Protein AF-A0A8B6C621-F1 (afdb_monomer_lite)

InterPro domains:
  IPR010998 Integrase/recombinase, N-terminal [G3DSA:1.10.150.130] (85-183)

Structure (mmCIF, N/CA/C/O backbone):
data_AF-A0A8B6C621-F1
#
_entry.id   AF-A0A8B6C621-F1
#
loop_
_atom_site.group_PDB
_atom_site.id
_atom_site.type_symbol
_atom_site.label_atom_id
_atom_site.label_alt_id
_atom_site.label_comp_id
_atom_site.label_asym_id
_atom_site.label_entity_id
_atom_site.label_seq_id
_atom_site.pdbx_PDB_ins_code
_atom_site.Cartn_x
_atom_site.Cartn_y
_atom_site.Cartn_z
_atom_site.occupancy
_atom_site.B_iso_or_equiv
_atom_site.auth_seq_id
_atom_site.auth_comp_id
_atom_site.auth_asym_id
_atom_site.auth_atom_id
_atom_site.pdbx_PDB_model_num
ATOM 1 N N . MET A 1 1 ? -11.784 -50.283 17.832 1.00 41.97 1 MET A N 1
ATOM 2 C CA . MET A 1 1 ? -12.175 -50.019 16.425 1.00 41.97 1 MET A CA 1
ATOM 3 C C . MET A 1 1 ? -12.650 -48.574 16.382 1.00 41.97 1 MET A C 1
ATOM 5 O O . MET A 1 1 ? -13.612 -48.287 17.065 1.00 41.97 1 MET A O 1
ATOM 9 N N . THR A 1 2 ? -11.945 -47.581 15.833 1.00 38.00 2 THR A N 1
ATOM 10 C CA . THR A 1 2 ? -11.801 -47.337 14.383 1.00 38.00 2 THR A CA 1
ATOM 11 C C . THR A 1 2 ? -10.690 -46.289 14.139 1.00 38.00 2 THR A C 1
ATOM 13 O O . THR A 1 2 ? -10.906 -45.289 13.476 1.00 38.00 2 THR A O 1
ATOM 16 N N . ILE A 1 3 ? -9.479 -46.487 14.678 1.00 33.69 3 ILE A N 1
ATOM 17 C CA . ILE A 1 3 ? -8.274 -45.762 14.199 1.00 33.69 3 ILE A CA 1
ATOM 18 C C . ILE A 1 3 ? -7.755 -46.415 12.901 1.00 33.69 3 ILE A C 1
ATOM 20 O O . ILE A 1 3 ? -7.261 -45.747 11.998 1.00 33.69 3 ILE A O 1
ATOM 24 N N . ASN A 1 4 ? -8.023 -47.714 12.725 1.00 37.69 4 ASN A N 1
ATOM 25 C CA . ASN A 1 4 ? -7.615 -48.503 11.557 1.00 37.69 4 ASN A CA 1
ATOM 26 C C . ASN A 1 4 ? -8.364 -48.179 10.250 1.00 37.69 4 ASN A C 1
ATOM 28 O O . ASN A 1 4 ? -8.066 -48.790 9.227 1.00 37.69 4 ASN A O 1
ATOM 32 N N . LYS A 1 5 ? -9.328 -47.246 10.245 1.00 39.16 5 LYS A N 1
ATOM 33 C CA . LYS A 1 5 ? -10.044 -46.859 9.013 1.00 39.16 5 LYS A CA 1
ATOM 34 C C . LYS A 1 5 ? -9.408 -45.657 8.306 1.00 39.16 5 LYS A C 1
ATOM 36 O O . LYS A 1 5 ? -9.549 -45.552 7.097 1.00 39.16 5 LYS A O 1
ATOM 41 N N . ILE A 1 6 ? -8.626 -44.835 9.015 1.00 39.00 6 ILE A N 1
ATOM 42 C CA . ILE A 1 6 ? -7.904 -43.690 8.423 1.00 39.00 6 ILE A CA 1
ATOM 43 C C . ILE A 1 6 ? -6.692 -44.158 7.597 1.00 39.00 6 ILE A C 1
ATOM 45 O O . ILE A 1 6 ? -6.293 -43.494 6.652 1.00 39.00 6 ILE A O 1
ATOM 49 N N . ILE A 1 7 ? -6.165 -45.360 7.864 1.00 42.56 7 ILE A N 1
ATOM 50 C CA . ILE A 1 7 ? -5.063 -45.960 7.088 1.00 42.56 7 ILE A CA 1
ATOM 51 C C . ILE A 1 7 ? -5.518 -46.389 5.675 1.00 42.56 7 ILE A C 1
ATOM 53 O O . ILE A 1 7 ? -4.686 -46.637 4.803 1.00 42.56 7 ILE A O 1
ATOM 57 N N . LYS A 1 8 ? -6.833 -46.467 5.414 1.00 42.84 8 LYS A N 1
ATOM 58 C CA . LYS A 1 8 ? -7.367 -46.961 4.136 1.00 42.84 8 LYS A CA 1
ATOM 59 C C . LYS A 1 8 ? -7.602 -45.892 3.068 1.00 42.84 8 LYS A C 1
ATOM 61 O O . LYS A 1 8 ? -7.677 -46.268 1.904 1.00 42.84 8 LYS A O 1
ATOM 66 N N . ASP A 1 9 ? -7.608 -44.610 3.424 1.00 44.66 9 ASP A N 1
ATOM 67 C CA . ASP A 1 9 ? -7.598 -43.526 2.442 1.00 44.66 9 ASP A CA 1
ATOM 68 C C . ASP A 1 9 ? -6.206 -42.905 2.404 1.00 44.66 9 ASP A C 1
ATOM 70 O O . ASP A 1 9 ? -5.768 -42.225 3.331 1.00 44.66 9 ASP A O 1
ATOM 74 N N . LYS A 1 10 ? -5.478 -43.168 1.314 1.00 50.44 10 LYS A N 1
ATOM 75 C CA . LYS A 1 10 ? -4.201 -42.518 1.005 1.00 50.44 10 LYS A CA 1
ATOM 76 C C . LYS A 1 10 ? -4.445 -41.027 0.758 1.00 50.44 10 LYS A C 1
ATOM 78 O O . LYS A 1 10 ? -4.484 -40.583 -0.388 1.00 50.44 10 LYS A O 1
ATOM 83 N N . ALA A 1 11 ? -4.588 -40.243 1.820 1.00 47.62 11 ALA A N 1
ATOM 84 C CA . ALA A 1 11 ? -4.502 -38.798 1.730 1.00 47.62 11 ALA A CA 1
ATOM 85 C C . ALA A 1 11 ? -3.066 -38.444 1.317 1.00 47.62 11 ALA A C 1
ATOM 87 O O . ALA A 1 11 ? -2.136 -38.507 2.119 1.00 47.62 11 ALA A O 1
ATOM 88 N N . LYS A 1 12 ? -2.870 -38.096 0.042 1.00 53.97 12 LYS A N 1
ATOM 89 C CA . LYS A 1 12 ? -1.676 -37.367 -0.391 1.00 53.97 12 LYS A CA 1
ATOM 90 C C . LYS A 1 12 ? -1.811 -35.943 0.146 1.00 53.97 12 LYS A C 1
ATOM 92 O O . LYS A 1 12 ? -2.337 -35.075 -0.542 1.00 53.97 12 LYS A O 1
ATOM 97 N N . CYS A 1 13 ? -1.422 -35.709 1.395 1.00 54.72 13 CYS A N 1
ATOM 98 C CA . CYS A 1 13 ? -1.303 -34.350 1.906 1.00 54.72 13 CYS A CA 1
ATOM 99 C C . CYS A 1 13 ? 0.090 -33.808 1.568 1.00 54.72 13 CYS A C 1
ATOM 101 O O . CYS A 1 13 ? 1.102 -34.485 1.741 1.00 54.72 13 CYS A O 1
ATOM 103 N N . MET A 1 14 ? 0.138 -32.582 1.054 1.00 61.03 14 MET A N 1
ATOM 104 C CA . MET A 1 14 ? 1.381 -31.834 0.923 1.00 61.03 14 MET A CA 1
ATOM 105 C C . MET A 1 14 ? 1.634 -31.142 2.261 1.00 61.03 14 MET A C 1
ATOM 107 O O . MET A 1 14 ? 0.882 -30.252 2.654 1.00 61.03 14 MET A O 1
ATOM 111 N N . LEU A 1 15 ? 2.659 -31.586 2.984 1.00 61.81 15 LEU A N 1
ATOM 112 C CA . LEU A 1 15 ? 3.045 -31.004 4.263 1.00 61.81 15 LEU A CA 1
ATOM 113 C C . LEU A 1 15 ? 4.214 -30.040 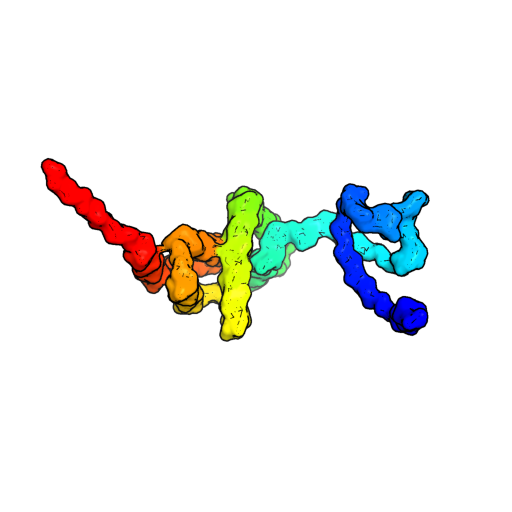4.031 1.00 61.81 15 LEU A C 1
ATOM 115 O O . LEU A 1 15 ? 5.325 -30.467 3.730 1.00 61.81 15 LEU A O 1
ATOM 119 N N . VAL A 1 16 ? 3.957 -28.736 4.149 1.00 66.75 16 VAL A N 1
ATOM 120 C CA . VAL A 1 16 ? 5.000 -27.703 4.061 1.00 66.75 16 VAL A CA 1
ATOM 121 C C . VAL A 1 16 ? 5.632 -27.540 5.438 1.00 66.75 16 VAL A C 1
ATOM 123 O O . VAL A 1 16 ? 4.953 -27.161 6.392 1.00 66.75 16 VAL A O 1
ATOM 126 N N . ILE A 1 17 ? 6.926 -27.839 5.548 1.00 68.50 17 ILE A N 1
ATOM 127 C CA . ILE A 1 17 ? 7.648 -27.854 6.823 1.00 68.50 17 ILE A CA 1
ATOM 128 C C . ILE A 1 17 ? 8.835 -26.898 6.728 1.00 68.50 17 ILE A C 1
ATOM 130 O O . ILE A 1 17 ? 9.664 -27.067 5.833 1.00 68.50 17 ILE A O 1
ATOM 134 N N . PRO A 1 18 ? 8.958 -25.903 7.623 1.00 61.25 18 PRO A N 1
ATOM 135 C CA . PRO A 1 18 ? 10.174 -25.107 7.700 1.00 61.25 18 PRO A CA 1
ATOM 136 C C . PRO A 1 18 ? 11.336 -26.004 8.151 1.00 61.25 18 PRO A C 1
ATOM 138 O O . PRO A 1 18 ? 11.193 -26.764 9.109 1.00 61.25 18 PRO A O 1
ATOM 141 N N . GLU A 1 19 ? 12.490 -25.919 7.480 1.00 64.00 19 GLU A N 1
ATOM 142 C CA . GLU A 1 19 ? 13.696 -26.697 7.809 1.00 64.00 19 GLU A CA 1
ATOM 143 C C . GLU A 1 19 ? 14.349 -26.176 9.104 1.00 64.00 19 GLU A C 1
ATOM 145 O O . GLU A 1 19 ? 15.433 -25.596 9.115 1.00 64.00 19 GLU A O 1
ATOM 150 N N . TRP A 1 20 ? 13.660 -26.345 10.231 1.00 71.69 20 TRP A N 1
ATOM 151 C CA . TRP A 1 20 ? 14.164 -26.003 11.549 1.00 71.69 20 TRP A CA 1
ATOM 152 C C . TRP A 1 20 ? 14.435 -27.282 12.332 1.00 71.69 20 TRP A C 1
ATOM 154 O O . TRP A 1 20 ? 13.525 -27.902 12.877 1.00 71.69 20 TRP A O 1
ATOM 164 N N . LYS A 1 21 ? 15.714 -27.659 12.436 1.00 66.81 21 LYS A N 1
ATOM 165 C CA . LYS A 1 21 ? 16.144 -28.903 13.103 1.00 66.81 21 LYS A CA 1
ATOM 166 C C . LYS A 1 21 ? 15.760 -29.004 14.587 1.00 66.81 21 LYS A C 1
ATOM 168 O O . LYS A 1 21 ? 15.819 -30.095 15.138 1.00 66.81 21 LYS A O 1
ATOM 173 N N . SER A 1 22 ? 15.373 -27.897 15.232 1.00 71.00 22 SER A N 1
ATOM 174 C CA . SER A 1 22 ? 14.892 -27.903 16.625 1.00 71.00 22 SER A CA 1
ATOM 175 C C . SER A 1 22 ? 13.368 -27.981 16.761 1.00 71.00 22 SER A C 1
ATOM 177 O O . SER A 1 22 ? 12.846 -27.957 17.873 1.00 71.00 22 SER A O 1
ATOM 179 N N . ALA A 1 23 ? 12.635 -28.080 15.650 1.00 72.81 23 ALA A N 1
ATOM 180 C CA . ALA A 1 23 ? 11.192 -28.226 15.706 1.00 72.81 23 ALA A CA 1
ATOM 181 C C . ALA A 1 23 ? 10.802 -29.541 16.419 1.00 72.81 23 ALA A C 1
ATOM 183 O O . ALA A 1 23 ? 11.370 -30.590 16.102 1.00 72.81 23 ALA A O 1
ATOM 184 N N . PRO A 1 24 ? 9.800 -29.535 17.322 1.00 77.19 24 PRO A N 1
ATOM 185 C CA . PRO A 1 24 ? 9.401 -30.725 18.086 1.00 77.19 24 PRO A CA 1
ATOM 186 C C . PRO A 1 24 ? 9.010 -31.936 17.225 1.00 77.19 24 PRO A C 1
ATOM 188 O O . PRO A 1 24 ? 9.145 -33.079 17.650 1.00 77.19 24 PRO A O 1
ATOM 191 N N . TYR A 1 25 ? 8.542 -31.691 15.999 1.00 78.38 25 TYR A N 1
ATOM 192 C CA . TYR A 1 25 ? 8.156 -32.721 15.035 1.00 78.38 25 TYR A CA 1
ATOM 193 C C . TYR A 1 25 ? 9.321 -33.231 14.168 1.00 78.38 25 TYR A C 1
ATOM 195 O O . TYR A 1 25 ? 9.154 -34.216 13.454 1.00 78.38 25 TYR A O 1
ATOM 203 N N . TRP A 1 26 ? 10.500 -32.599 14.204 1.00 81.94 26 TRP A N 1
ATOM 204 C CA . TRP A 1 26 ? 11.637 -32.956 13.346 1.00 81.94 26 TRP A CA 1
ATOM 205 C C . TRP A 1 26 ? 12.097 -34.419 13.518 1.00 81.94 26 TRP A C 1
ATOM 207 O O . TRP A 1 26 ? 12.223 -35.110 12.505 1.00 81.94 26 TRP A O 1
ATOM 217 N N . PRO A 1 27 ? 12.221 -34.969 14.747 1.00 82.44 27 PRO A N 1
ATOM 218 C CA . PRO A 1 27 ? 12.574 -36.383 14.948 1.00 82.44 27 PRO A CA 1
ATOM 219 C C . PRO A 1 27 ? 11.513 -37.381 14.447 1.00 82.44 27 PRO A C 1
ATOM 221 O O . PRO A 1 27 ? 11.801 -38.565 14.248 1.00 82.44 27 PRO A O 1
ATOM 224 N N . LEU A 1 28 ? 10.269 -36.923 14.252 1.00 81.69 28 LEU A N 1
ATOM 225 C CA . LEU A 1 28 ? 9.188 -37.744 13.698 1.00 81.69 28 LEU A CA 1
ATOM 226 C C . LEU A 1 28 ? 9.316 -37.902 12.179 1.00 81.69 28 LEU A C 1
ATOM 228 O O . LEU A 1 28 ? 8.792 -38.864 11.626 1.00 81.69 28 LEU A O 1
ATOM 232 N N . LEU A 1 29 ? 10.021 -36.982 11.519 1.00 82.69 29 LEU A N 1
ATOM 233 C CA . LEU A 1 29 ? 10.144 -36.901 10.063 1.00 82.69 29 LEU A CA 1
ATOM 234 C C . LEU A 1 29 ? 11.527 -37.330 9.575 1.00 82.69 29 LEU A C 1
ATOM 236 O O . LEU A 1 29 ? 11.628 -37.952 8.521 1.00 82.69 29 LEU A O 1
ATOM 240 N N . TYR A 1 30 ? 12.574 -37.012 10.339 1.00 82.19 30 TYR A N 1
ATOM 241 C CA . TYR A 1 30 ? 13.971 -37.223 9.976 1.00 82.19 30 TYR A CA 1
ATOM 242 C C . TYR A 1 30 ? 14.700 -37.966 11.096 1.00 82.19 30 TYR A C 1
ATOM 244 O O . TYR A 1 30 ? 14.754 -37.495 12.235 1.00 82.19 30 TYR A O 1
ATOM 252 N N . LYS A 1 31 ? 15.265 -39.135 10.784 1.00 83.12 31 LYS A N 1
ATOM 253 C CA . LYS A 1 31 ? 15.994 -39.973 11.743 1.00 83.12 31 LYS A CA 1
ATOM 254 C C . LYS A 1 31 ? 17.139 -40.701 11.042 1.00 83.12 31 LYS A C 1
ATOM 256 O O . LYS A 1 31 ? 17.017 -41.049 9.876 1.00 83.12 31 LYS A O 1
ATOM 261 N N . ASP A 1 32 ? 18.247 -40.912 11.750 1.00 83.38 32 ASP A N 1
ATOM 262 C CA . ASP A 1 32 ? 19.367 -41.748 11.289 1.00 83.38 32 ASP A CA 1
ATOM 263 C C . ASP A 1 32 ? 19.939 -41.330 9.914 1.00 83.38 32 ASP A C 1
ATOM 265 O O . ASP A 1 32 ? 20.371 -42.155 9.118 1.00 83.38 32 ASP A O 1
ATOM 269 N N . GLY A 1 33 ? 19.940 -40.022 9.626 1.00 82.00 33 GLY A N 1
ATOM 270 C CA . GLY A 1 33 ? 20.500 -39.474 8.387 1.00 82.00 33 GLY A CA 1
ATOM 271 C C . GLY A 1 33 ? 19.557 -39.467 7.180 1.00 82.00 33 GLY A C 1
ATOM 272 O O . GLY A 1 33 ? 20.007 -39.100 6.098 1.00 82.00 33 GLY A O 1
ATOM 273 N N . GLY A 1 34 ? 18.270 -39.797 7.349 1.00 83.69 34 GLY A N 1
ATOM 274 C CA . GLY A 1 34 ? 17.282 -39.758 6.267 1.00 83.69 34 GLY A CA 1
ATOM 275 C C . GLY A 1 34 ? 15.858 -39.427 6.721 1.00 83.69 34 GLY A C 1
ATOM 276 O O . GLY A 1 34 ? 15.538 -39.397 7.912 1.00 83.69 34 GLY A O 1
ATOM 277 N N . PHE A 1 35 ? 14.983 -39.164 5.748 1.00 84.69 35 PHE A N 1
ATOM 278 C CA . PHE A 1 35 ? 13.547 -39.026 5.987 1.00 84.69 35 PHE A CA 1
ATOM 279 C C . PHE A 1 35 ? 12.898 -40.393 6.225 1.00 84.69 35 PHE A C 1
ATOM 281 O O . PHE A 1 35 ? 13.332 -41.404 5.680 1.00 84.69 35 PHE A O 1
ATOM 288 N N . ARG A 1 36 ? 11.837 -40.424 7.034 1.00 82.62 36 ARG A N 1
ATOM 289 C CA . ARG A 1 36 ? 11.042 -41.636 7.272 1.00 82.62 36 ARG A CA 1
ATOM 290 C C . ARG A 1 36 ? 10.340 -42.110 5.996 1.00 82.62 36 ARG A C 1
ATOM 292 O O . ARG A 1 36 ? 9.869 -41.300 5.205 1.00 82.62 36 ARG A O 1
ATOM 299 N N . ASP A 1 37 ? 10.128 -43.419 5.886 1.00 81.12 37 ASP A N 1
ATOM 300 C CA . ASP A 1 37 ? 9.597 -44.095 4.687 1.00 81.12 37 ASP A CA 1
ATOM 301 C C . ASP A 1 37 ? 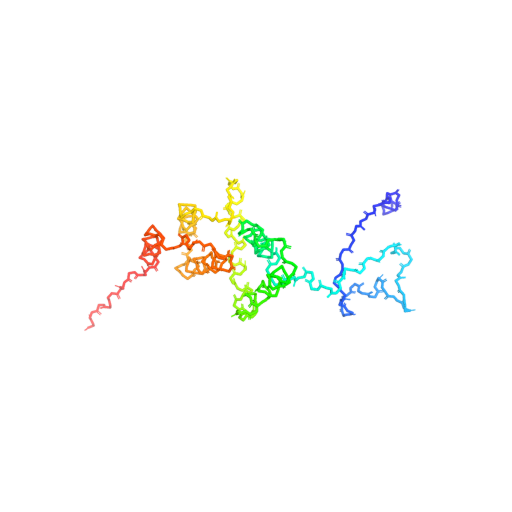8.208 -43.634 4.214 1.00 81.12 37 ASP A C 1
ATOM 303 O O . ASP A 1 37 ? 7.815 -43.897 3.070 1.00 81.12 37 ASP A O 1
ATOM 307 N N . PHE A 1 38 ? 7.426 -42.988 5.087 1.00 79.81 38 PHE A N 1
ATOM 308 C CA . PHE A 1 38 ? 6.121 -42.427 4.725 1.00 79.81 38 PHE A CA 1
ATOM 309 C C . PHE A 1 38 ? 6.237 -41.133 3.906 1.00 79.81 38 PHE A C 1
ATOM 311 O O . PHE A 1 38 ? 5.278 -40.750 3.239 1.00 79.81 38 PHE A O 1
ATOM 318 N N . ILE A 1 39 ? 7.401 -40.482 3.916 1.00 76.69 39 ILE A N 1
ATOM 319 C CA . ILE A 1 39 ? 7.704 -39.309 3.098 1.00 76.69 39 ILE A CA 1
ATOM 320 C C . ILE A 1 39 ? 8.155 -39.821 1.731 1.00 76.69 39 ILE A C 1
ATOM 322 O O . ILE A 1 39 ? 9.249 -40.355 1.576 1.00 76.69 39 ILE A O 1
ATOM 326 N N . LYS A 1 40 ? 7.266 -39.723 0.740 1.00 77.00 40 LYS A N 1
ATOM 327 C CA . LYS A 1 40 ? 7.505 -40.260 -0.610 1.00 77.00 40 LYS A CA 1
ATOM 328 C C . LYS A 1 40 ? 8.173 -39.274 -1.557 1.00 77.00 40 LYS A C 1
ATOM 330 O O . LYS A 1 40 ? 8.798 -39.701 -2.519 1.00 77.00 40 LYS A O 1
ATOM 335 N N . GLU A 1 41 ? 8.035 -37.985 -1.288 1.00 73.00 41 GLU A N 1
ATOM 336 C CA . GLU A 1 41 ? 8.556 -36.917 -2.128 1.00 73.00 41 GLU A CA 1
ATOM 337 C C . GLU A 1 41 ? 8.991 -35.761 -1.230 1.00 73.00 41 GLU A C 1
ATOM 339 O O . GLU A 1 41 ? 8.275 -35.386 -0.299 1.00 73.00 41 GLU A O 1
ATOM 344 N N . VAL A 1 42 ? 10.181 -35.223 -1.491 1.00 70.69 42 VAL A N 1
ATOM 345 C CA . VAL A 1 42 ? 10.724 -34.060 -0.789 1.00 70.69 42 VAL A CA 1
ATOM 346 C C . VAL A 1 42 ? 11.085 -33.034 -1.843 1.00 70.69 42 VAL A C 1
ATOM 348 O O . VAL A 1 42 ? 12.025 -33.221 -2.612 1.00 70.69 42 VAL A O 1
ATOM 351 N N . ILE A 1 43 ? 10.324 -31.947 -1.875 1.00 69.25 43 ILE A N 1
ATOM 352 C CA . ILE A 1 43 ? 10.618 -30.803 -2.727 1.00 69.25 43 ILE A CA 1
ATOM 353 C C . ILE A 1 43 ? 11.304 -29.768 -1.848 1.00 69.25 43 ILE A C 1
ATOM 355 O O . ILE A 1 43 ? 10.685 -29.178 -0.961 1.00 69.25 43 ILE A O 1
ATOM 359 N N . TYR A 1 44 ? 12.590 -29.541 -2.098 1.00 67.00 44 TYR A N 1
ATOM 360 C CA . TYR A 1 44 ? 13.266 -28.375 -1.555 1.00 67.00 44 TYR A CA 1
ATOM 361 C C . TYR A 1 44 ? 12.828 -27.176 -2.379 1.00 67.00 44 TYR A C 1
ATOM 363 O O . TYR A 1 44 ? 13.135 -27.080 -3.567 1.00 67.00 44 TYR A O 1
ATOM 371 N N . LEU A 1 45 ? 12.088 -26.267 -1.748 1.00 57.81 45 LEU A N 1
ATOM 372 C CA . LEU A 1 45 ? 11.850 -24.966 -2.350 1.00 57.81 45 LEU A CA 1
ATOM 373 C C . LEU A 1 45 ? 13.225 -24.329 -2.622 1.00 57.81 45 LEU A C 1
ATOM 375 O O . LEU A 1 45 ? 14.067 -24.344 -1.715 1.00 57.81 45 LEU A O 1
ATOM 379 N N . PRO A 1 46 ? 13.484 -23.823 -3.843 1.00 53.94 46 PRO A N 1
ATOM 380 C CA . PRO A 1 46 ? 14.742 -23.175 -4.179 1.00 53.94 46 PRO A CA 1
ATOM 381 C C . PRO A 1 46 ? 15.171 -22.212 -3.069 1.00 53.94 46 PRO A C 1
ATOM 383 O O . PRO A 1 46 ? 14.379 -21.381 -2.618 1.00 53.94 46 PRO A O 1
ATOM 386 N N . ARG A 1 47 ? 16.441 -22.291 -2.647 1.00 46.16 47 ARG A N 1
ATOM 387 C CA . ARG A 1 47 ? 17.053 -21.274 -1.768 1.00 46.16 47 ARG A CA 1
ATOM 388 C C . ARG A 1 47 ? 17.140 -19.899 -2.436 1.00 46.16 47 ARG A C 1
ATOM 390 O O . ARG A 1 47 ? 17.616 -18.957 -1.809 1.00 46.16 47 ARG A O 1
ATOM 397 N N . ASP A 1 48 ? 16.681 -19.777 -3.677 1.00 42.16 48 ASP A N 1
ATOM 398 C CA . ASP A 1 48 ? 16.532 -18.524 -4.399 1.00 42.16 48 ASP A CA 1
ATOM 399 C C . ASP A 1 48 ? 15.431 -17.689 -3.763 1.00 42.16 48 ASP A C 1
ATOM 401 O O . ASP A 1 48 ? 14.346 -17.600 -4.321 1.00 42.16 48 ASP A O 1
ATOM 405 N N . ASN A 1 49 ? 15.693 -17.111 -2.584 1.00 41.44 49 ASN A N 1
ATOM 406 C CA . ASN A 1 49 ? 14.943 -16.003 -1.999 1.00 41.44 49 ASN A CA 1
ATOM 407 C C . ASN A 1 49 ? 13.451 -16.011 -2.378 1.00 41.44 49 ASN A C 1
ATOM 409 O O . ASN A 1 49 ? 12.958 -15.018 -2.891 1.00 41.44 49 ASN A O 1
ATOM 413 N N . ILE A 1 50 ? 12.719 -17.122 -2.196 1.00 39.69 50 ILE A N 1
ATOM 414 C CA . ILE A 1 50 ? 11.301 -17.175 -2.614 1.00 39.69 50 ILE A CA 1
ATOM 415 C C . ILE A 1 50 ? 10.462 -16.243 -1.725 1.00 39.69 50 ILE A C 1
ATOM 417 O O . ILE A 1 50 ? 9.413 -15.737 -2.125 1.00 39.69 50 ILE A O 1
ATOM 421 N N . ILE A 1 51 ? 11.012 -15.861 -0.571 1.00 39.72 51 ILE A N 1
ATOM 422 C CA . ILE A 1 51 ? 10.686 -14.592 0.073 1.00 39.72 51 ILE A CA 1
ATOM 423 C C . ILE A 1 51 ? 11.534 -13.494 -0.577 1.00 39.72 51 ILE A C 1
ATOM 425 O O . ILE A 1 51 ? 12.464 -12.955 0.025 1.00 39.72 51 ILE A O 1
ATOM 429 N N . VAL A 1 52 ? 11.235 -13.157 -1.832 1.00 40.25 52 VAL A N 1
ATOM 430 C CA . VAL A 1 52 ? 11.791 -11.946 -2.428 1.00 40.25 52 VAL A CA 1
ATOM 431 C C . VAL A 1 52 ? 11.176 -10.828 -1.601 1.00 40.25 52 VAL A C 1
ATOM 433 O O . VAL A 1 52 ? 9.952 -10.751 -1.469 1.00 40.25 52 VAL A O 1
ATOM 436 N N . LYS A 1 53 ? 11.984 -9.966 -0.987 1.00 45.44 53 LYS A N 1
ATOM 437 C CA . LYS A 1 53 ? 11.456 -8.720 -0.425 1.00 45.44 53 LYS A CA 1
ATOM 438 C C . LYS A 1 53 ? 10.583 -8.065 -1.518 1.00 45.44 53 LYS A C 1
ATOM 440 O O . LYS A 1 53 ? 11.082 -7.716 -2.581 1.00 45.44 53 LYS A O 1
ATOM 445 N N . GLY A 1 54 ? 9.269 -7.978 -1.296 1.00 45.50 54 GLY A N 1
ATOM 446 C CA . GLY A 1 54 ? 8.330 -7.412 -2.272 1.00 45.50 54 GLY A CA 1
ATOM 447 C C . GLY A 1 54 ? 7.600 -8.380 -3.221 1.00 45.50 54 GLY A C 1
ATOM 448 O O . GLY A 1 54 ? 6.850 -7.879 -4.060 1.00 45.50 54 GLY A O 1
ATOM 449 N N . THR A 1 55 ? 7.687 -9.718 -3.094 1.00 45.59 55 THR A N 1
ATOM 450 C CA . THR A 1 55 ? 6.852 -10.639 -3.917 1.00 45.59 55 THR A CA 1
ATOM 451 C C . THR A 1 55 ? 5.352 -10.365 -3.758 1.00 45.59 55 THR A C 1
ATOM 453 O O . THR A 1 55 ? 4.599 -10.453 -4.723 1.00 45.59 55 THR A O 1
ATOM 456 N N . GLY A 1 56 ? 4.907 -9.944 -2.568 1.00 56.12 56 GLY A N 1
ATOM 457 C CA . GLY A 1 56 ? 3.506 -9.579 -2.324 1.00 56.12 56 GLY A CA 1
ATOM 458 C C . GLY A 1 56 ? 3.057 -8.243 -2.937 1.00 56.12 56 GLY A C 1
ATOM 459 O O . GLY A 1 56 ? 1.852 -7.999 -3.007 1.00 56.12 56 GLY A O 1
ATOM 460 N N . LEU A 1 57 ? 4.002 -7.406 -3.384 1.00 62.62 57 LEU A N 1
ATOM 461 C CA . LEU A 1 57 ? 3.766 -6.074 -3.962 1.00 62.62 57 LEU A CA 1
ATOM 462 C C . LEU A 1 57 ? 3.851 -6.046 -5.487 1.00 62.62 57 LEU A C 1
ATOM 464 O O . LEU A 1 57 ? 3.713 -4.974 -6.064 1.00 62.62 57 LEU A O 1
ATOM 468 N N . LYS A 1 58 ? 4.111 -7.195 -6.130 1.00 71.19 58 LYS A N 1
ATOM 469 C CA . LYS A 1 58 ? 4.269 -7.316 -7.590 1.00 71.19 58 LYS A CA 1
ATOM 470 C C . LYS A 1 58 ? 5.305 -6.342 -8.183 1.00 71.19 58 LYS A C 1
ATOM 472 O O . LYS A 1 58 ? 5.275 -6.083 -9.378 1.00 71.19 58 LYS A O 1
ATOM 477 N N . LEU A 1 59 ? 6.255 -5.857 -7.376 1.00 72.56 59 LEU A N 1
ATOM 478 C CA . LEU A 1 59 ? 7.198 -4.809 -7.777 1.00 72.56 59 LEU A CA 1
ATOM 479 C C . LEU A 1 59 ? 8.026 -5.197 -8.997 1.00 72.56 59 LEU A C 1
ATOM 481 O O . LEU A 1 59 ? 8.136 -4.424 -9.939 1.00 72.56 59 LEU A O 1
ATOM 485 N N . ARG A 1 60 ? 8.593 -6.407 -8.987 1.00 68.69 60 ARG A N 1
ATOM 486 C CA . ARG A 1 60 ? 9.378 -6.912 -10.114 1.00 68.69 60 ARG A CA 1
ATOM 487 C C . ARG A 1 60 ? 8.544 -6.950 -11.395 1.00 68.69 60 ARG A C 1
ATOM 489 O O . ARG A 1 60 ? 8.992 -6.433 -12.407 1.00 68.69 60 ARG A O 1
ATOM 496 N N . GLN A 1 61 ? 7.322 -7.476 -11.308 1.00 73.19 61 GLN A N 1
ATOM 497 C CA . GLN A 1 61 ? 6.395 -7.516 -12.436 1.00 73.19 61 GLN A CA 1
ATOM 498 C C . GLN A 1 61 ? 6.056 -6.108 -12.929 1.00 73.19 61 GLN A C 1
ATOM 500 O O . GLN A 1 61 ? 6.023 -5.869 -14.126 1.00 73.19 61 GLN A O 1
ATOM 505 N N . ASN A 1 62 ? 5.816 -5.165 -12.020 1.00 79.75 62 ASN A N 1
ATOM 506 C CA . ASN A 1 62 ? 5.505 -3.794 -12.393 1.00 79.75 62 ASN A CA 1
ATOM 507 C C . ASN A 1 62 ? 6.701 -3.092 -13.055 1.00 79.75 62 ASN A C 1
ATOM 509 O O . ASN A 1 62 ? 6.529 -2.454 -14.086 1.00 79.75 62 ASN A O 1
ATOM 513 N N . VAL A 1 63 ? 7.919 -3.256 -12.528 1.00 76.88 63 VAL A N 1
ATOM 514 C CA . VAL A 1 63 ? 9.139 -2.724 -13.158 1.00 76.88 63 VAL A CA 1
ATOM 515 C C . VAL A 1 63 ? 9.337 -3.317 -14.554 1.00 76.88 63 VAL A C 1
ATOM 517 O O . VAL A 1 63 ? 9.618 -2.573 -15.489 1.00 76.88 63 VAL A O 1
ATOM 520 N N . GLU A 1 64 ? 9.156 -4.629 -14.709 1.00 75.38 64 GLU A N 1
ATOM 521 C CA . GLU A 1 64 ? 9.230 -5.305 -16.008 1.00 75.38 64 GLU A CA 1
ATOM 522 C C . GLU A 1 64 ? 8.167 -4.751 -16.977 1.00 75.38 64 GLU A C 1
ATOM 524 O O . GLU A 1 64 ? 8.521 -4.318 -18.071 1.00 75.38 64 GLU A O 1
ATOM 529 N N . ASN A 1 65 ? 6.910 -4.618 -16.539 1.00 79.88 65 ASN A N 1
ATOM 530 C CA . ASN A 1 65 ? 5.821 -4.052 -17.345 1.00 79.88 65 ASN A CA 1
ATOM 531 C C . ASN A 1 65 ? 6.087 -2.598 -17.768 1.00 79.88 65 ASN A C 1
ATOM 533 O O . ASN A 1 65 ? 5.810 -2.228 -18.908 1.00 79.88 65 ASN A O 1
ATOM 537 N N . VAL A 1 66 ? 6.603 -1.756 -16.864 1.00 80.50 66 VAL A N 1
ATOM 538 C CA . VAL A 1 66 ? 6.927 -0.348 -17.155 1.00 80.50 66 VAL A CA 1
ATOM 539 C C . VAL A 1 66 ? 8.062 -0.260 -18.174 1.00 80.50 66 VAL A C 1
ATOM 541 O O . VAL A 1 66 ? 7.998 0.540 -19.107 1.00 80.50 66 VAL A O 1
ATOM 544 N N . VAL A 1 67 ? 9.081 -1.109 -18.037 1.00 79.19 67 VAL A N 1
ATOM 545 C CA . VAL A 1 67 ? 10.221 -1.158 -18.962 1.00 79.19 67 VAL A CA 1
ATOM 546 C C . VAL A 1 67 ? 9.786 -1.650 -20.340 1.00 79.19 67 VAL A C 1
ATOM 548 O O . VAL A 1 67 ? 10.159 -1.044 -21.344 1.00 79.19 67 VAL A O 1
ATOM 551 N N . GLU A 1 68 ? 8.939 -2.674 -20.407 1.00 77.56 68 GLU A N 1
ATOM 552 C CA . GLU A 1 68 ? 8.345 -3.141 -21.664 1.00 77.56 68 GLU A CA 1
ATOM 553 C C . GLU A 1 68 ? 7.481 -2.052 -22.317 1.00 77.56 68 GLU A C 1
ATOM 555 O O . GLU A 1 68 ? 7.677 -1.729 -23.488 1.00 77.56 68 GLU A O 1
ATOM 560 N N . SER A 1 69 ? 6.608 -1.403 -21.541 1.00 80.00 69 SER A N 1
ATOM 561 C CA . SER A 1 69 ? 5.714 -0.338 -22.028 1.00 80.00 69 SER A CA 1
ATOM 562 C C . SER A 1 69 ? 6.462 0.912 -22.506 1.00 80.00 69 SER A C 1
ATOM 564 O O . SER A 1 69 ? 5.943 1.666 -23.322 1.00 80.00 69 SER A O 1
ATOM 566 N N . SER A 1 70 ? 7.686 1.140 -22.021 1.00 78.44 70 SER A N 1
ATOM 567 C CA . SER A 1 70 ? 8.534 2.262 -22.446 1.00 78.44 70 SER A CA 1
ATOM 568 C C . SER A 1 70 ? 9.241 2.046 -23.794 1.00 78.44 70 SER A C 1
ATOM 570 O O . SER A 1 70 ? 9.980 2.922 -24.236 1.00 78.44 70 SER A O 1
ATOM 572 N N . GLY A 1 71 ? 9.053 0.887 -24.445 1.00 73.25 71 GLY A N 1
ATOM 573 C CA . GLY A 1 71 ? 9.735 0.530 -25.700 1.00 73.25 71 GLY A CA 1
ATOM 574 C C . GLY A 1 71 ? 11.194 0.093 -25.516 1.00 73.25 71 GLY A C 1
ATOM 575 O O . GLY A 1 71 ? 11.891 -0.210 -26.478 1.00 73.25 71 GLY A O 1
ATOM 576 N N . VAL A 1 72 ? 11.664 0.019 -24.268 1.00 72.12 72 VAL A N 1
ATOM 577 C CA . VAL A 1 72 ? 13.037 -0.353 -23.892 1.00 72.12 72 VAL A CA 1
ATOM 578 C C . VAL A 1 72 ? 13.268 -1.876 -23.938 1.00 72.12 72 VAL A C 1
ATOM 580 O O . VAL A 1 72 ? 14.411 -2.339 -23.898 1.00 72.12 72 VAL A O 1
ATOM 583 N N . GLY A 1 73 ? 12.195 -2.667 -24.061 1.00 63.41 73 GLY A N 1
ATOM 584 C CA . GLY A 1 73 ? 12.200 -4.131 -23.938 1.00 63.41 73 GLY A CA 1
ATOM 585 C C . GLY A 1 73 ? 13.061 -4.899 -24.951 1.00 63.41 73 GLY A C 1
ATOM 586 O O . GLY A 1 73 ? 13.463 -6.024 -24.657 1.00 63.41 73 GLY A O 1
ATOM 587 N N . GLU A 1 74 ? 13.393 -4.304 -26.100 1.00 65.38 74 GLU A N 1
ATOM 588 C CA . GLU A 1 74 ? 14.201 -4.957 -27.145 1.00 65.38 74 GLU A CA 1
ATOM 589 C C . GLU A 1 74 ? 15.713 -4.920 -26.855 1.00 65.38 74 GLU A C 1
ATOM 591 O O . GLU A 1 74 ? 16.481 -5.715 -27.400 1.00 65.38 74 GLU A O 1
ATOM 596 N N . ASN A 1 75 ? 16.170 -4.034 -25.962 1.00 78.62 75 ASN A N 1
ATOM 597 C CA . ASN A 1 75 ? 17.587 -3.901 -25.635 1.00 78.62 75 ASN A CA 1
ATOM 598 C C . ASN A 1 75 ? 17.981 -4.780 -24.432 1.00 78.62 75 ASN A C 1
ATOM 600 O O . ASN A 1 75 ? 17.633 -4.500 -23.281 1.00 78.62 75 ASN A O 1
ATOM 604 N N . ASN A 1 76 ? 18.798 -5.808 -24.686 1.00 78.19 76 ASN A N 1
ATOM 605 C CA . ASN A 1 76 ? 19.263 -6.762 -23.668 1.00 78.19 76 ASN A CA 1
ATOM 606 C C . ASN A 1 76 ? 20.004 -6.112 -22.481 1.00 78.19 76 ASN A C 1
ATOM 608 O O . ASN A 1 76 ? 19.879 -6.578 -21.345 1.00 78.19 76 ASN A O 1
ATOM 612 N N . VAL A 1 77 ? 20.754 -5.027 -22.711 1.00 84.19 77 VAL A N 1
ATOM 613 C CA . VAL A 1 77 ? 21.481 -4.313 -21.647 1.00 84.19 77 VAL A CA 1
ATOM 614 C C . VAL A 1 77 ? 20.497 -3.584 -20.739 1.00 84.19 77 VAL A C 1
ATOM 616 O O . VAL A 1 77 ? 20.568 -3.716 -19.517 1.00 84.19 77 VAL A O 1
ATOM 619 N N . LEU A 1 78 ? 19.541 -2.863 -21.326 1.00 81.06 78 LEU A N 1
ATOM 620 C CA . LEU A 1 78 ? 18.553 -2.095 -20.569 1.00 81.06 78 LEU A CA 1
ATOM 621 C C . LEU A 1 78 ? 17.600 -3.009 -19.785 1.00 81.06 78 LEU A C 1
ATOM 623 O O . LEU A 1 78 ? 17.267 -2.708 -18.639 1.00 81.06 78 LEU A O 1
ATOM 627 N N . ARG A 1 79 ? 17.263 -4.187 -20.325 1.00 77.62 79 ARG A N 1
ATOM 628 C CA . ARG A 1 79 ? 16.513 -5.223 -19.597 1.00 77.62 79 ARG A CA 1
ATOM 629 C C . ARG A 1 79 ? 17.285 -5.775 -18.392 1.00 77.62 79 ARG A C 1
ATOM 631 O O . ARG A 1 79 ? 16.711 -5.963 -17.321 1.00 77.62 79 ARG A O 1
ATOM 638 N N . SER A 1 80 ? 18.594 -5.998 -18.531 1.00 80.62 80 SER A N 1
ATOM 639 C CA . SER A 1 80 ? 19.448 -6.400 -17.401 1.00 80.62 80 SER A CA 1
ATOM 640 C C . SER A 1 80 ? 19.505 -5.311 -16.320 1.00 80.62 80 SER A C 1
ATOM 642 O O . SER A 1 80 ? 19.420 -5.611 -15.125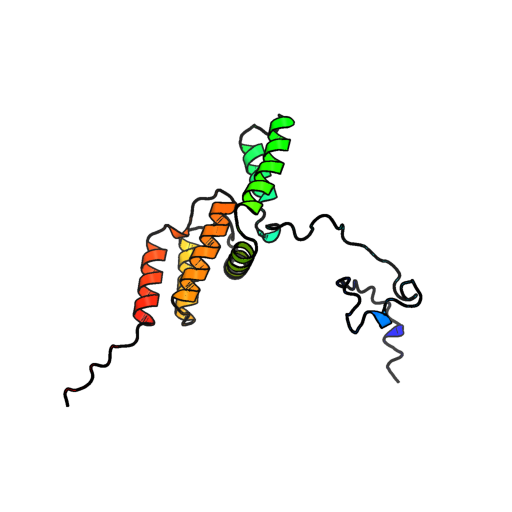 1.00 80.62 80 SER A O 1
ATOM 644 N N . LEU A 1 81 ? 19.588 -4.040 -16.727 1.00 83.38 81 LEU A N 1
ATOM 645 C CA . LEU A 1 81 ? 19.551 -2.898 -15.810 1.00 83.38 81 LEU A CA 1
ATOM 646 C C . LEU A 1 81 ? 18.200 -2.764 -15.099 1.00 83.38 81 LEU A C 1
ATOM 648 O O . LEU A 1 81 ? 18.194 -2.493 -13.902 1.00 83.38 81 LEU A O 1
ATOM 652 N N . ALA A 1 82 ? 17.080 -3.031 -15.773 1.00 79.69 82 ALA A N 1
ATOM 653 C CA . ALA A 1 82 ? 15.750 -3.047 -15.161 1.00 79.69 82 ALA A CA 1
ATOM 654 C C . ALA A 1 82 ? 15.638 -4.061 -14.012 1.00 79.69 82 ALA A C 1
ATOM 656 O O . ALA A 1 82 ? 15.146 -3.732 -12.930 1.00 79.69 82 ALA A O 1
ATOM 657 N N . GLY A 1 83 ? 16.163 -5.275 -14.208 1.00 76.81 83 GLY A N 1
ATOM 658 C CA . GLY A 1 83 ? 16.208 -6.290 -13.152 1.00 76.81 83 GLY A CA 1
ATOM 659 C C . GLY A 1 83 ? 17.032 -5.837 -11.941 1.00 76.81 83 GLY A C 1
ATOM 660 O O . GLY A 1 83 ? 16.597 -5.986 -10.799 1.00 76.81 83 GLY A O 1
ATOM 661 N N . LYS A 1 84 ? 18.196 -5.217 -12.179 1.00 82.69 84 LYS A N 1
ATOM 662 C CA . LYS A 1 84 ? 19.037 -4.645 -11.110 1.00 82.69 84 LYS A CA 1
ATOM 663 C C . LYS A 1 84 ? 18.365 -3.459 -10.415 1.00 82.69 84 LYS A C 1
ATOM 665 O O . LYS A 1 84 ? 18.439 -3.351 -9.195 1.00 82.69 84 LYS A O 1
ATOM 670 N N . MET A 1 85 ? 17.673 -2.608 -11.167 1.00 81.81 85 MET A N 1
ATOM 671 C CA . MET A 1 85 ? 16.917 -1.473 -10.640 1.00 81.81 85 MET A CA 1
ATOM 672 C C . MET A 1 85 ? 15.845 -1.938 -9.653 1.00 81.81 85 MET A C 1
ATOM 674 O O . MET A 1 85 ? 15.759 -1.386 -8.559 1.00 81.81 85 MET A O 1
ATOM 678 N N . ALA A 1 86 ? 15.085 -2.987 -9.984 1.00 79.31 86 ALA A N 1
ATOM 679 C CA . ALA A 1 86 ? 14.094 -3.553 -9.070 1.00 79.31 86 ALA A CA 1
ATOM 680 C C . ALA A 1 86 ? 14.726 -4.005 -7.739 1.00 79.31 86 ALA A C 1
ATOM 682 O O . ALA A 1 86 ? 14.175 -3.725 -6.675 1.00 79.31 86 ALA A O 1
ATOM 683 N N . LEU A 1 87 ? 15.903 -4.643 -7.780 1.00 78.25 87 LEU A N 1
ATOM 684 C CA . LEU A 1 87 ? 16.637 -5.045 -6.574 1.00 78.25 87 LEU A CA 1
ATOM 685 C C . LEU A 1 87 ? 17.086 -3.832 -5.744 1.00 78.25 87 LEU A C 1
ATOM 687 O O . LEU A 1 87 ? 16.858 -3.794 -4.537 1.00 78.25 87 LEU A O 1
ATOM 691 N N . TYR A 1 88 ? 17.648 -2.804 -6.383 1.00 82.31 88 TYR A N 1
ATOM 692 C CA . TYR A 1 88 ? 18.072 -1.587 -5.685 1.00 82.31 88 TYR A CA 1
ATOM 693 C C . TYR A 1 88 ? 16.904 -0.813 -5.065 1.00 82.31 88 TYR A C 1
ATOM 695 O O . TYR A 1 88 ? 17.033 -0.300 -3.954 1.00 82.31 88 TYR A O 1
ATOM 703 N N . ILE A 1 89 ? 15.749 -0.763 -5.735 1.00 80.75 89 ILE A N 1
ATOM 704 C CA . ILE A 1 89 ? 14.530 -0.148 -5.191 1.00 80.75 89 ILE A CA 1
ATOM 705 C C . ILE A 1 89 ? 14.104 -0.866 -3.906 1.00 80.75 89 ILE A C 1
ATOM 707 O O . ILE A 1 89 ? 13.815 -0.215 -2.900 1.00 80.75 89 ILE A O 1
ATOM 711 N N . VAL A 1 90 ? 14.120 -2.199 -3.908 1.00 72.94 90 VAL A N 1
ATOM 712 C CA . VAL A 1 90 ? 13.798 -3.019 -2.733 1.00 72.94 90 VAL A CA 1
ATOM 713 C C . VAL A 1 90 ? 14.781 -2.792 -1.584 1.00 72.94 90 VAL A C 1
ATOM 715 O O . VAL A 1 90 ? 14.363 -2.666 -0.431 1.00 72.94 90 VAL A O 1
ATOM 718 N N . ASP A 1 91 ? 16.074 -2.722 -1.887 1.00 73.81 91 ASP A N 1
ATOM 719 C CA . ASP A 1 91 ? 17.124 -2.560 -0.879 1.00 73.81 91 ASP A CA 1
ATOM 720 C C . ASP A 1 91 ? 17.288 -1.113 -0.386 1.00 73.81 91 ASP A C 1
ATOM 722 O O . ASP A 1 91 ? 17.937 -0.880 0.634 1.00 73.81 91 ASP A O 1
ATOM 726 N N . SER A 1 92 ? 16.628 -0.139 -1.025 1.00 77.06 92 SER A N 1
ATOM 727 C CA . SER A 1 92 ? 16.630 1.271 -0.603 1.00 77.06 92 SER A CA 1
ATOM 728 C C . SER A 1 92 ? 15.975 1.528 0.765 1.00 77.06 92 SER A C 1
ATOM 730 O O . SER A 1 92 ? 16.111 2.617 1.332 1.00 77.06 92 SER A O 1
ATOM 732 N N . LYS A 1 93 ? 15.242 0.550 1.318 1.00 72.19 93 LYS A N 1
ATOM 733 C CA . LYS A 1 93 ? 14.563 0.650 2.618 1.00 72.19 93 LYS A CA 1
ATOM 734 C C . LYS A 1 93 ? 15.062 -0.420 3.581 1.00 72.19 93 LYS A C 1
ATOM 736 O O . LYS A 1 93 ? 15.281 -1.572 3.217 1.00 72.19 93 LYS A O 1
ATOM 741 N N . SER A 1 94 ? 15.167 -0.053 4.859 1.00 74.00 94 SER A N 1
ATOM 742 C CA . SER A 1 94 ? 15.545 -1.008 5.900 1.00 74.00 94 SER A CA 1
ATOM 743 C C . SER A 1 94 ? 14.524 -2.142 6.014 1.00 74.00 94 SER A C 1
ATOM 745 O O . SER A 1 94 ? 13.319 -1.973 5.783 1.00 74.00 94 SER A O 1
ATOM 747 N N . GLU A 1 95 ? 15.009 -3.319 6.396 1.00 72.00 95 GLU A N 1
ATOM 748 C CA . GLU A 1 95 ? 14.200 -4.534 6.440 1.00 72.00 95 GLU A CA 1
ATOM 749 C C . GLU A 1 95 ? 13.036 -4.423 7.437 1.00 72.00 95 GLU A C 1
ATOM 751 O O . GLU A 1 95 ? 11.900 -4.778 7.121 1.00 72.00 95 GLU A O 1
ATOM 756 N N . ASN A 1 96 ? 13.291 -3.855 8.619 1.00 72.00 96 ASN A N 1
ATOM 757 C CA . ASN A 1 96 ? 12.275 -3.690 9.661 1.00 72.00 96 ASN A CA 1
ATOM 758 C C . ASN A 1 96 ? 11.164 -2.715 9.245 1.00 72.00 96 ASN A C 1
ATOM 760 O O . ASN A 1 96 ? 9.983 -2.976 9.488 1.00 72.00 96 ASN A O 1
ATOM 764 N N . THR A 1 97 ? 11.524 -1.619 8.575 1.00 74.31 97 THR A N 1
ATOM 765 C CA . THR A 1 97 ? 10.558 -0.639 8.063 1.00 74.31 97 THR A CA 1
ATOM 766 C C . THR A 1 97 ? 9.711 -1.244 6.946 1.00 74.31 97 THR A C 1
ATOM 768 O O . THR A 1 97 ? 8.486 -1.116 6.962 1.00 74.31 97 THR A O 1
ATOM 771 N N . SER A 1 98 ? 10.343 -1.988 6.036 1.00 79.81 98 SER A N 1
ATOM 772 C CA . SER A 1 98 ? 9.656 -2.676 4.939 1.00 79.81 98 SER A CA 1
ATOM 773 C C . SER A 1 98 ? 8.671 -3.728 5.452 1.00 79.81 98 SER A C 1
ATOM 775 O O . SER A 1 98 ? 7.530 -3.765 5.002 1.00 79.81 98 SER A O 1
ATOM 777 N N . LYS A 1 99 ? 9.054 -4.533 6.454 1.00 80.25 99 LYS A N 1
ATOM 778 C CA . LYS A 1 99 ? 8.156 -5.519 7.088 1.00 80.25 99 LYS A CA 1
ATOM 779 C C . LYS A 1 99 ? 6.927 -4.858 7.713 1.00 80.25 99 LYS A C 1
ATOM 781 O O . LYS A 1 99 ? 5.808 -5.337 7.523 1.00 80.25 99 LYS A O 1
ATOM 786 N N . LYS A 1 100 ? 7.119 -3.747 8.433 1.00 83.31 100 LYS A N 1
ATOM 787 C CA . LYS A 1 100 ? 6.023 -3.008 9.076 1.00 83.31 100 LYS A CA 1
ATOM 788 C C . LYS A 1 100 ? 5.033 -2.458 8.049 1.00 83.31 100 LYS A C 1
ATOM 790 O O . LYS A 1 100 ? 3.829 -2.661 8.204 1.00 83.31 100 LYS A O 1
ATOM 795 N N . TYR A 1 101 ? 5.526 -1.784 7.011 1.00 87.69 101 TYR A N 1
ATOM 796 C CA . TYR A 1 101 ? 4.661 -1.221 5.974 1.00 87.69 101 TYR A CA 1
ATOM 797 C C . TYR A 1 101 ? 4.013 -2.300 5.111 1.00 87.69 101 TYR A C 1
ATOM 799 O O . TYR A 1 101 ? 2.834 -2.187 4.795 1.00 87.69 101 TYR A O 1
ATOM 807 N N . PHE A 1 102 ? 4.706 -3.402 4.830 1.00 87.00 102 PHE A N 1
ATOM 808 C CA . PHE A 1 102 ? 4.114 -4.543 4.137 1.00 87.00 102 PHE A CA 1
ATOM 809 C C . PHE A 1 102 ? 2.938 -5.147 4.912 1.00 87.00 102 PHE A C 1
ATOM 811 O O . PHE A 1 102 ? 1.870 -5.375 4.348 1.00 87.00 102 PHE A O 1
ATOM 818 N N . ALA A 1 103 ? 3.090 -5.342 6.225 1.00 85.69 103 ALA A N 1
ATOM 819 C CA . ALA A 1 103 ? 2.001 -5.831 7.066 1.00 85.69 103 ALA A CA 1
ATOM 820 C C . ALA A 1 103 ? 0.801 -4.868 7.085 1.00 85.69 103 ALA A C 1
ATOM 822 O O . ALA A 1 103 ? -0.346 -5.314 7.048 1.00 85.69 103 ALA A O 1
ATOM 823 N N . GLY A 1 104 ? 1.049 -3.555 7.121 1.00 89.94 104 GLY A N 1
ATOM 824 C CA . GLY A 1 104 ? -0.009 -2.548 7.027 1.00 89.94 104 GLY A CA 1
ATOM 825 C C . GLY A 1 104 ? -0.696 -2.531 5.658 1.00 89.94 104 GLY A C 1
ATOM 826 O O . GLY A 1 104 ? -1.922 -2.458 5.596 1.00 89.94 104 GLY A O 1
ATOM 827 N N . PHE A 1 105 ? 0.070 -2.672 4.575 1.00 92.88 105 PHE A N 1
ATOM 828 C CA . PHE A 1 105 ? -0.450 -2.725 3.210 1.00 92.88 105 PHE A CA 1
ATOM 829 C C . PHE A 1 105 ? -1.293 -3.981 2.970 1.00 92.88 105 PHE A C 1
ATOM 831 O O . PHE A 1 105 ? -2.347 -3.893 2.354 1.00 92.88 105 PHE A O 1
ATOM 838 N N . ASN A 1 106 ? -0.912 -5.133 3.531 1.00 90.12 106 ASN A N 1
ATOM 839 C CA . ASN A 1 106 ? -1.713 -6.356 3.414 1.00 90.12 106 ASN A CA 1
ATOM 840 C C . ASN A 1 106 ? -3.112 -6.222 4.028 1.00 90.12 106 ASN A C 1
ATOM 842 O O . ASN A 1 106 ? -4.052 -6.828 3.524 1.00 90.12 106 ASN A O 1
ATOM 846 N N . ARG A 1 107 ? -3.277 -5.415 5.085 1.00 92.94 107 ARG A N 1
ATOM 847 C CA . ARG A 1 107 ? -4.604 -5.136 5.664 1.00 92.94 107 ARG A CA 1
ATOM 848 C C . ARG A 1 107 ? -5.470 -4.318 4.711 1.00 92.94 107 ARG A C 1
ATOM 850 O O . ARG A 1 107 ? -6.642 -4.627 4.545 1.00 92.94 107 ARG A O 1
ATOM 857 N N . TRP A 1 108 ? -4.871 -3.315 4.069 1.00 94.88 108 TRP A N 1
ATOM 858 C CA . TRP A 1 108 ? -5.517 -2.551 3.002 1.00 94.88 108 TRP A CA 1
ATOM 859 C C . TRP A 1 108 ? -5.907 -3.456 1.829 1.00 94.88 108 TRP A C 1
ATOM 861 O O . TRP A 1 108 ? -7.062 -3.468 1.420 1.00 94.88 108 TRP A O 1
ATOM 871 N N . LYS A 1 109 ? -4.957 -4.261 1.343 1.00 93.06 109 LYS A N 1
ATOM 872 C CA . LYS A 1 109 ? -5.154 -5.199 0.238 1.00 93.06 109 LYS A CA 1
ATOM 873 C C . LYS A 1 109 ? -6.299 -6.169 0.507 1.00 93.06 109 LYS A C 1
ATOM 875 O O . LYS A 1 109 ? -7.123 -6.389 -0.368 1.00 93.06 109 LYS A O 1
ATOM 880 N N . LEU A 1 110 ? -6.357 -6.739 1.710 1.00 92.19 110 LEU A N 1
ATOM 881 C CA . LEU A 1 110 ? -7.450 -7.627 2.095 1.00 92.19 110 LEU A CA 1
ATOM 882 C C . LEU A 1 110 ? -8.795 -6.893 2.032 1.00 92.19 110 LEU A C 1
ATOM 884 O O . LEU A 1 110 ? -9.694 -7.352 1.339 1.00 92.19 110 LEU A O 1
ATOM 888 N N . PHE A 1 111 ? -8.888 -5.725 2.674 1.00 94.12 111 PHE A N 1
ATOM 889 C CA . PHE A 1 111 ? -10.111 -4.923 2.694 1.00 94.12 111 PHE A CA 1
ATOM 890 C C . PHE A 1 111 ? -10.616 -4.590 1.286 1.00 94.12 111 PHE A C 1
ATO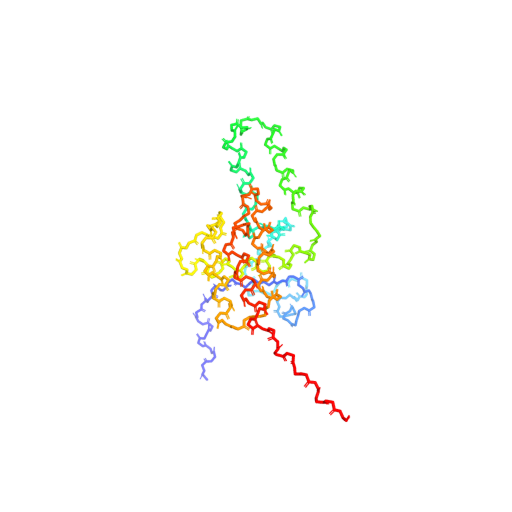M 892 O O . PHE A 1 111 ? -11.796 -4.757 0.998 1.00 94.12 111 PHE A O 1
ATOM 899 N N . ILE A 1 112 ? -9.741 -4.114 0.400 1.00 95.31 112 ILE A N 1
ATOM 900 C CA . ILE A 1 112 ? -10.173 -3.629 -0.913 1.00 95.31 112 ILE A CA 1
ATOM 901 C C . ILE A 1 112 ? -10.487 -4.772 -1.886 1.00 95.31 112 ILE A C 1
ATOM 903 O O . ILE A 1 112 ? -11.464 -4.691 -2.634 1.00 95.31 112 ILE A O 1
ATOM 907 N N . ASN A 1 113 ? -9.739 -5.877 -1.800 1.00 91.19 113 ASN A N 1
ATOM 908 C CA . ASN A 1 113 ? -9.976 -7.064 -2.620 1.00 91.19 113 ASN A CA 1
ATOM 909 C C . ASN A 1 113 ? -11.270 -7.785 -2.226 1.00 91.19 113 ASN A C 1
ATOM 911 O O . ASN A 1 113 ? -11.954 -8.305 -3.103 1.00 91.19 113 ASN A O 1
ATOM 915 N N . GLU A 1 114 ? -11.644 -7.780 -0.940 1.00 92.19 114 GLU A N 1
ATOM 916 C CA . GLU A 1 114 ? -12.951 -8.282 -0.479 1.00 92.19 114 GLU A CA 1
ATOM 917 C C . GLU A 1 114 ? -14.127 -7.542 -1.137 1.00 92.19 114 GLU A C 1
ATOM 919 O O . GLU A 1 114 ? -15.202 -8.115 -1.296 1.00 92.19 114 GLU A O 1
ATOM 924 N N . HIS A 1 115 ? -13.913 -6.298 -1.575 1.00 92.62 115 HIS A N 1
ATOM 925 C CA . HIS A 1 115 ? -14.905 -5.482 -2.277 1.00 92.62 115 HIS A CA 1
ATOM 926 C C . HIS A 1 115 ? -14.707 -5.470 -3.806 1.00 92.62 115 HIS A C 1
ATOM 928 O O . HIS A 1 115 ? -15.389 -4.721 -4.499 1.00 92.62 115 HIS A O 1
ATOM 934 N N . GLY A 1 116 ? -13.795 -6.291 -4.344 1.00 91.62 116 GLY A N 1
ATOM 935 C CA . GLY A 1 116 ? -13.590 -6.462 -5.787 1.00 91.62 116 GLY A CA 1
ATOM 936 C C . GLY A 1 116 ? -12.810 -5.343 -6.487 1.00 91.62 116 GLY A C 1
ATOM 937 O O . GLY A 1 116 ? -12.817 -5.280 -7.715 1.00 91.62 116 GLY A O 1
ATOM 938 N N . PHE A 1 117 ? -12.132 -4.469 -5.741 1.00 93.50 117 PHE A N 1
ATOM 939 C CA . PHE A 1 117 ? -11.343 -3.366 -6.299 1.00 93.50 117 PHE A CA 1
ATOM 940 C C . PHE A 1 117 ? -9.836 -3.648 -6.227 1.00 93.50 117 PHE A C 1
ATOM 942 O O . PHE A 1 117 ? -9.383 -4.464 -5.428 1.00 93.50 117 PHE A O 1
ATOM 949 N N . SER A 1 118 ? -9.051 -2.958 -7.062 1.00 89.25 118 SER A N 1
ATOM 950 C CA . SER A 1 118 ? -7.594 -3.139 -7.109 1.00 89.25 118 SER A CA 1
ATOM 951 C C . SER A 1 118 ? -6.897 -2.561 -5.876 1.00 89.25 118 SER A C 1
ATOM 953 O O . SER A 1 118 ? -7.147 -1.417 -5.485 1.00 89.25 118 SER A O 1
ATOM 955 N N . ASP A 1 119 ? -5.962 -3.325 -5.306 1.00 90.75 119 ASP A N 1
ATOM 956 C CA . ASP A 1 119 ? -5.083 -2.859 -4.236 1.00 90.75 119 ASP A CA 1
ATOM 957 C C . ASP A 1 119 ? -3.973 -1.919 -4.718 1.00 90.75 119 ASP A C 1
ATOM 959 O O . ASP A 1 119 ? -3.462 -1.127 -3.915 1.00 90.75 119 ASP A O 1
ATOM 963 N N . LEU A 1 120 ? -3.615 -2.003 -6.007 1.00 89.62 120 LEU A N 1
ATOM 964 C CA . LEU A 1 120 ? -2.538 -1.233 -6.619 1.00 89.62 120 LEU A CA 1
ATOM 965 C C . LEU A 1 120 ? -2.687 -1.142 -8.161 1.00 89.62 120 LEU A C 1
ATOM 967 O O . LEU A 1 120 ? -2.780 -2.189 -8.808 1.00 89.62 120 LEU A O 1
ATOM 971 N N . PRO A 1 121 ? -2.658 0.059 -8.775 1.00 92.25 121 PRO A N 1
ATOM 972 C CA . PRO A 1 121 ? -2.783 1.366 -8.129 1.00 92.25 121 PRO A CA 1
ATOM 973 C C . PRO A 1 121 ? -4.176 1.537 -7.503 1.00 92.25 121 PRO A C 1
ATOM 975 O O . PRO A 1 121 ? -5.177 1.074 -8.048 1.00 92.25 121 PRO A O 1
ATOM 978 N N . ALA A 1 122 ? -4.232 2.183 -6.341 1.00 93.88 122 ALA A N 1
ATOM 979 C CA . ALA A 1 122 ? -5.474 2.457 -5.633 1.00 93.88 122 ALA A CA 1
ATOM 980 C C . ALA A 1 122 ? -6.048 3.822 -6.024 1.00 93.88 122 ALA A C 1
ATOM 982 O O . ALA A 1 122 ? -5.326 4.816 -6.088 1.00 93.88 122 ALA A O 1
ATOM 983 N N . GLU A 1 123 ? -7.370 3.893 -6.167 1.00 94.88 123 GLU A N 1
ATOM 984 C CA . GLU A 1 123 ? -8.067 5.173 -6.271 1.00 94.88 123 GLU A CA 1
ATOM 985 C C . GLU A 1 123 ? -8.120 5.879 -4.905 1.00 94.88 123 GLU A C 1
ATOM 987 O O . GLU A 1 123 ? -8.435 5.237 -3.891 1.00 94.88 123 GLU A O 1
ATOM 992 N N . PRO A 1 124 ? -7.900 7.207 -4.838 1.00 95.19 124 PRO A N 1
ATOM 993 C CA . PRO A 1 124 ? -7.946 7.954 -3.581 1.00 95.19 124 PRO A CA 1
ATOM 994 C C . PRO A 1 124 ? -9.258 7.785 -2.804 1.00 95.19 124 PRO A C 1
ATOM 996 O O . PRO A 1 124 ? -9.258 7.756 -1.572 1.00 95.19 124 PRO A O 1
ATOM 999 N N . VAL A 1 125 ? -10.379 7.631 -3.516 1.00 95.94 125 VAL A N 1
ATOM 1000 C CA . VAL A 1 125 ? -11.700 7.407 -2.909 1.00 95.94 125 VAL A CA 1
ATOM 1001 C C . VAL A 1 125 ? -11.753 6.069 -2.169 1.00 95.94 125 VAL A C 1
ATOM 1003 O O . VAL A 1 125 ? -12.269 6.012 -1.054 1.00 95.94 125 VAL A O 1
ATOM 1006 N N . HIS A 1 126 ? -11.166 5.006 -2.721 1.00 96.88 126 HIS A N 1
ATOM 1007 C CA . HIS A 1 126 ? -11.125 3.704 -2.052 1.00 96.88 126 HIS A CA 1
ATOM 1008 C C . HIS A 1 126 ? -10.301 3.765 -0.759 1.00 96.88 126 HIS A C 1
ATOM 1010 O O . HIS A 1 126 ? -10.705 3.221 0.271 1.00 96.88 126 HIS A O 1
ATOM 1016 N N . VAL A 1 127 ? -9.178 4.491 -0.783 1.00 97.25 127 VAL A N 1
ATOM 1017 C CA . VAL A 1 127 ? -8.362 4.727 0.416 1.00 97.25 127 VAL A CA 1
ATOM 1018 C C . VAL A 1 127 ? -9.159 5.512 1.462 1.00 97.25 127 VAL A C 1
ATOM 1020 O O . VAL A 1 127 ? -9.152 5.149 2.638 1.00 97.25 127 VAL A O 1
ATOM 1023 N N . ALA A 1 128 ? -9.897 6.548 1.052 1.00 97.12 128 ALA A N 1
ATOM 1024 C CA . ALA A 1 128 ? -10.754 7.322 1.950 1.00 97.12 128 ALA A CA 1
ATOM 1025 C C . ALA A 1 128 ? -11.852 6.460 2.606 1.00 97.12 128 ALA A C 1
ATOM 1027 O O . ALA A 1 128 ? -12.096 6.581 3.811 1.00 97.12 128 ALA A O 1
ATOM 1028 N N . LEU A 1 129 ? -12.473 5.549 1.851 1.00 97.19 129 LEU A N 1
ATOM 1029 C CA . LEU A 1 129 ? -13.464 4.606 2.380 1.00 97.19 129 LEU A CA 1
ATOM 1030 C C . LEU A 1 129 ? -12.852 3.648 3.408 1.00 97.19 129 LEU A C 1
ATOM 1032 O O . LEU A 1 129 ? -13.425 3.452 4.478 1.00 97.19 129 LEU A O 1
ATOM 1036 N N . TYR A 1 130 ? -11.655 3.123 3.149 1.00 97.50 130 TYR A N 1
ATOM 1037 C CA . TYR A 1 130 ? -10.956 2.282 4.121 1.00 97.50 130 TYR A CA 1
ATOM 1038 C C . TYR A 1 130 ? -10.604 3.027 5.409 1.00 97.50 130 TYR A C 1
ATOM 1040 O O . TYR A 1 130 ? -10.806 2.508 6.506 1.00 97.50 130 TYR A O 1
ATOM 1048 N N . LEU A 1 131 ? -10.123 4.269 5.312 1.00 97.00 131 LEU A N 1
ATOM 1049 C CA . LEU A 1 131 ? -9.864 5.077 6.506 1.00 97.00 131 LEU A CA 1
ATOM 1050 C C . LEU A 1 131 ? -11.153 5.360 7.281 1.00 97.00 131 LEU A C 1
ATOM 1052 O O . LEU A 1 131 ? -11.139 5.331 8.508 1.00 97.00 131 LEU A O 1
ATOM 1056 N N . THR A 1 132 ? -12.266 5.574 6.580 1.00 96.62 132 THR A N 1
ATOM 1057 C CA . THR A 1 132 ? -13.588 5.740 7.197 1.00 96.62 132 THR A CA 1
ATOM 1058 C C . THR A 1 132 ? -14.005 4.475 7.947 1.00 96.62 132 THR A C 1
ATOM 1060 O O . THR A 1 132 ? -14.379 4.558 9.115 1.00 96.62 132 THR A O 1
ATOM 1063 N N . PHE A 1 133 ? -13.825 3.299 7.341 1.00 96.62 133 PHE A N 1
ATOM 1064 C CA . PHE A 1 133 ? -14.029 2.010 8.004 1.00 96.62 133 PHE A CA 1
ATOM 1065 C C . PHE A 1 133 ? -13.177 1.863 9.278 1.00 96.62 133 PHE A C 1
ATOM 1067 O O . PHE A 1 133 ? -13.684 1.436 10.316 1.00 96.62 133 PHE A O 1
ATOM 1074 N N . LEU A 1 134 ? -11.900 2.263 9.250 1.00 95.88 134 LEU A N 1
ATOM 1075 C CA . LEU A 1 134 ? -11.042 2.225 10.442 1.00 95.88 134 LEU A CA 1
ATOM 1076 C C . LEU A 1 134 ? -11.535 3.167 11.551 1.00 95.88 134 LEU A C 1
ATOM 1078 O O . LEU A 1 134 ? -11.457 2.808 12.731 1.00 95.88 134 LEU A O 1
ATOM 1082 N N . ILE A 1 135 ? -12.039 4.351 11.190 1.00 94.00 135 ILE A N 1
ATOM 1083 C CA . ILE A 1 135 ? -12.612 5.320 12.137 1.00 94.00 135 ILE A CA 1
ATOM 1084 C C . ILE A 1 135 ? -13.869 4.753 12.796 1.00 94.00 135 ILE A C 1
ATOM 1086 O O . ILE A 1 135 ? -13.995 4.849 14.017 1.00 94.00 135 ILE A O 1
ATOM 1090 N N . ASP A 1 136 ? -14.760 4.134 12.021 1.00 94.12 136 ASP A N 1
ATOM 1091 C CA . ASP A 1 136 ? -15.983 3.503 12.536 1.00 94.12 136 ASP A CA 1
ATOM 1092 C C . ASP A 1 136 ? -15.682 2.311 13.451 1.00 94.12 136 ASP A C 1
ATOM 1094 O O . ASP A 1 136 ? -16.407 2.052 14.407 1.00 94.12 136 ASP A O 1
ATOM 1098 N N . LYS A 1 137 ? -14.550 1.631 13.242 1.00 92.62 137 LYS A N 1
ATOM 1099 C CA . LYS A 1 137 ? -14.019 0.625 14.178 1.00 92.62 137 LYS A CA 1
ATOM 1100 C C . LYS A 1 137 ? -13.321 1.225 15.408 1.00 92.62 137 LYS A C 1
ATOM 1102 O O . LYS A 1 137 ? -12.643 0.498 16.129 1.00 92.62 137 LYS A O 1
ATOM 1107 N N . HIS A 1 138 ? -13.462 2.529 15.654 1.00 87.50 138 HIS A N 1
ATOM 1108 C CA . HIS A 1 138 ? -12.838 3.264 16.761 1.00 87.50 138 HIS A CA 1
ATOM 1109 C C . HIS A 1 138 ? -11.306 3.134 16.812 1.00 87.50 138 HIS A C 1
ATOM 1111 O O . HIS A 1 138 ? -10.693 3.163 17.883 1.00 87.50 138 HIS A O 1
ATOM 1117 N N . SER A 1 139 ? -10.663 3.005 15.649 1.00 90.56 139 SER A N 1
ATOM 1118 C CA . SER A 1 139 ? -9.205 2.916 15.571 1.00 90.56 139 SER A CA 1
ATOM 1119 C C . SER A 1 139 ? -8.534 4.198 16.069 1.00 90.56 139 SER A C 1
ATOM 1121 O O . SER A 1 139 ? -9.076 5.300 15.965 1.00 90.56 139 SER A O 1
ATOM 1123 N N . SER A 1 140 ? -7.316 4.069 16.601 1.00 92.94 140 SER A N 1
ATOM 1124 C CA . SER A 1 140 ? -6.537 5.232 17.031 1.00 92.94 140 SER A CA 1
ATOM 1125 C C . SER A 1 140 ? -5.978 6.019 15.836 1.00 92.94 140 SER A C 1
ATOM 1127 O O . SER A 1 140 ? -5.729 5.434 14.776 1.00 92.94 140 SER A O 1
ATOM 1129 N N . PRO A 1 141 ? -5.661 7.319 16.002 1.00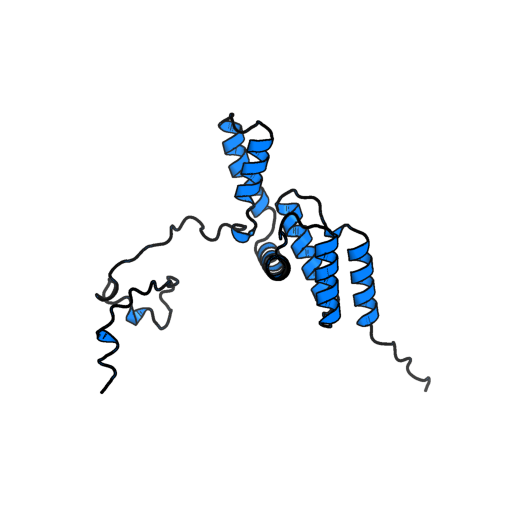 93.31 141 PRO A N 1
ATOM 1130 C CA . PRO A 1 141 ? -5.001 8.098 14.953 1.00 93.31 141 PRO A CA 1
ATOM 1131 C C . PRO A 1 141 ? -3.679 7.474 14.485 1.00 93.31 141 PRO A C 1
ATOM 1133 O O . PRO A 1 141 ? -3.323 7.578 13.317 1.00 93.31 141 PRO A O 1
ATOM 1136 N N . SER A 1 142 ? -2.973 6.773 15.381 1.00 93.50 142 SER A N 1
ATOM 1137 C CA . SER A 1 142 ? -1.740 6.044 15.057 1.00 93.50 142 SER A CA 1
ATOM 1138 C C . SER A 1 142 ? -1.989 4.882 14.086 1.00 93.50 142 SER A C 1
ATOM 1140 O O . SER A 1 142 ? -1.199 4.666 13.166 1.00 93.50 142 SER A O 1
ATOM 1142 N N . VAL A 1 143 ? -3.113 4.168 14.228 1.00 93.56 143 VAL A N 1
ATOM 1143 C CA . VAL A 1 143 ? -3.501 3.083 13.310 1.00 93.56 143 VAL A CA 1
ATOM 1144 C C . VAL A 1 143 ? -3.791 3.635 11.915 1.00 93.56 143 VAL A C 1
ATOM 1146 O O . VAL A 1 143 ? -3.257 3.110 10.939 1.00 93.56 143 VAL A O 1
ATOM 1149 N N . LEU A 1 144 ? -4.558 4.728 11.816 1.00 95.50 144 LEU A N 1
ATOM 1150 C CA . LEU A 1 144 ? -4.818 5.400 10.537 1.00 95.50 144 LEU A CA 1
ATOM 1151 C C . LEU A 1 144 ? -3.526 5.893 9.889 1.00 95.50 144 LEU A C 1
ATOM 1153 O O . LEU A 1 144 ? -3.289 5.651 8.710 1.00 95.50 144 LEU A O 1
ATOM 1157 N N . GLN A 1 145 ? -2.667 6.553 10.665 1.00 95.81 145 GLN A N 1
ATOM 1158 C CA . GLN A 1 145 ? -1.394 7.063 10.172 1.00 95.81 145 GLN A CA 1
ATOM 1159 C C . GLN A 1 145 ? -0.500 5.924 9.657 1.00 95.81 145 GLN A C 1
ATOM 1161 O O . GLN A 1 145 ? 0.127 6.049 8.606 1.00 95.81 145 GLN A O 1
ATOM 1166 N N . SER A 1 146 ? -0.473 4.790 10.364 1.00 94.81 146 SER A N 1
ATOM 1167 C CA . SER A 1 146 ? 0.253 3.596 9.928 1.00 94.81 146 SER A CA 1
ATOM 1168 C C . SER A 1 146 ? -0.321 3.013 8.634 1.00 94.81 146 SER A C 1
ATOM 1170 O O . SER A 1 146 ? 0.455 2.564 7.790 1.00 94.81 146 SER A O 1
ATOM 1172 N N . ALA A 1 147 ? -1.646 3.017 8.460 1.00 95.94 147 ALA A N 1
ATOM 1173 C CA . ALA A 1 147 ? -2.293 2.590 7.221 1.00 95.94 147 ALA A CA 1
ATOM 1174 C C . ALA A 1 147 ? -1.916 3.507 6.047 1.00 95.94 147 ALA A C 1
ATOM 1176 O O . ALA A 1 147 ? -1.456 3.012 5.021 1.00 95.94 147 ALA A O 1
ATOM 1177 N N . ILE A 1 148 ? -2.004 4.828 6.240 1.00 96.75 148 ILE A N 1
ATOM 1178 C CA . ILE A 1 148 ? -1.604 5.844 5.254 1.00 96.75 148 ILE A CA 1
ATOM 1179 C C . ILE A 1 148 ? -0.156 5.623 4.807 1.00 96.75 148 ILE A C 1
ATOM 1181 O O . ILE A 1 148 ? 0.102 5.484 3.616 1.00 96.75 148 ILE A O 1
ATOM 1185 N N . TYR A 1 149 ? 0.788 5.507 5.749 1.00 95.44 149 TYR A N 1
ATOM 1186 C CA . TYR A 1 149 ? 2.197 5.295 5.402 1.00 95.44 149 TYR A CA 1
ATOM 1187 C C . TYR A 1 149 ? 2.446 3.982 4.663 1.00 95.44 149 TYR A C 1
ATOM 1189 O O . TYR A 1 149 ? 3.299 3.936 3.785 1.00 95.44 149 TYR A O 1
ATOM 1197 N N . SER A 1 150 ? 1.699 2.930 4.995 1.00 93.69 150 SER A N 1
ATOM 1198 C CA . SER A 1 150 ? 1.845 1.630 4.339 1.00 93.69 150 SER A CA 1
ATOM 1199 C C . SER A 1 150 ? 1.346 1.657 2.893 1.00 93.69 150 SER A C 1
ATOM 1201 O O . SER A 1 150 ? 2.003 1.113 2.009 1.00 93.69 150 SER A O 1
ATOM 1203 N N . ILE A 1 151 ? 0.212 2.323 2.647 1.00 95.19 151 ILE A N 1
ATOM 1204 C CA . ILE A 1 151 ? -0.359 2.508 1.305 1.00 95.19 151 ILE A CA 1
ATOM 1205 C C . ILE A 1 151 ? 0.553 3.400 0.463 1.00 95.19 151 ILE A C 1
ATOM 1207 O O . ILE A 1 151 ? 0.921 3.011 -0.644 1.00 95.19 151 ILE A O 1
ATOM 1211 N N . LYS A 1 152 ? 0.974 4.546 1.011 1.00 95.06 152 LYS A N 1
ATOM 1212 C CA . LYS A 1 152 ? 1.934 5.461 0.382 1.00 95.06 152 LYS A CA 1
ATOM 1213 C C . LYS A 1 152 ? 3.215 4.734 -0.024 1.00 95.06 152 LYS A C 1
ATOM 1215 O O . LYS A 1 152 ? 3.599 4.774 -1.186 1.00 95.06 152 LYS A O 1
ATOM 1220 N N . TRP A 1 153 ? 3.829 4.010 0.914 1.00 92.00 153 TRP A N 1
ATOM 1221 C CA . TRP A 1 153 ? 5.058 3.258 0.668 1.00 92.00 153 TRP A CA 1
ATOM 1222 C C . TRP A 1 153 ? 4.906 2.246 -0.473 1.00 92.00 153 TRP A C 1
ATOM 1224 O O . TRP A 1 153 ? 5.786 2.162 -1.322 1.00 92.00 153 TRP A O 1
ATOM 1234 N N . ALA A 1 154 ? 3.796 1.504 -0.528 1.00 91.31 154 ALA A N 1
ATOM 1235 C CA . ALA A 1 154 ? 3.559 0.520 -1.584 1.00 91.31 154 ALA A CA 1
ATOM 1236 C C . ALA A 1 154 ? 3.422 1.154 -2.980 1.00 91.31 154 ALA A C 1
ATOM 1238 O O . ALA A 1 154 ? 3.924 0.589 -3.956 1.00 91.31 154 ALA A O 1
ATOM 1239 N N . HIS A 1 155 ? 2.771 2.320 -3.066 1.00 92.94 155 HIS A N 1
ATOM 1240 C CA . HIS A 1 155 ? 2.619 3.074 -4.313 1.00 92.94 155 HIS A CA 1
ATOM 1241 C C . HIS A 1 155 ? 3.948 3.676 -4.764 1.00 92.94 155 HIS A C 1
ATOM 1243 O O . HIS A 1 155 ? 4.349 3.450 -5.901 1.00 92.94 155 HIS A O 1
ATOM 1249 N N . GLU A 1 156 ? 4.672 4.343 -3.861 1.00 90.25 156 GLU A N 1
ATOM 1250 C CA . GLU A 1 156 ? 5.994 4.914 -4.147 1.00 90.25 156 GLU A CA 1
ATOM 1251 C C . GLU A 1 156 ? 6.994 3.841 -4.586 1.00 90.25 156 GLU A C 1
ATOM 1253 O O . GLU A 1 156 ? 7.729 4.041 -5.550 1.00 90.25 156 GLU A O 1
ATOM 1258 N N . LEU A 1 157 ? 6.994 2.680 -3.920 1.00 86.50 157 LEU A N 1
ATOM 1259 C CA . LEU A 1 157 ? 7.883 1.574 -4.271 1.00 86.50 157 LEU A CA 1
ATOM 1260 C C . LEU A 1 157 ? 7.622 1.074 -5.698 1.00 86.50 157 LEU A C 1
ATOM 1262 O O . LEU A 1 157 ? 8.562 0.714 -6.394 1.00 86.50 157 LEU A O 1
ATOM 1266 N N . ASN A 1 158 ? 6.363 1.087 -6.139 1.00 86.44 158 ASN A N 1
ATOM 1267 C CA . ASN A 1 158 ? 5.954 0.709 -7.490 1.00 86.44 158 ASN A CA 1
ATOM 1268 C C . ASN A 1 158 ? 5.949 1.886 -8.485 1.00 86.44 158 ASN A C 1
ATOM 1270 O O . ASN A 1 158 ? 5.503 1.725 -9.617 1.00 86.44 158 ASN A O 1
ATOM 1274 N N . GLY A 1 159 ? 6.424 3.072 -8.100 1.00 86.94 159 GLY A N 1
ATOM 1275 C CA . GLY A 1 159 ? 6.433 4.238 -8.988 1.00 86.94 159 GLY A CA 1
ATOM 1276 C C . GLY A 1 159 ? 5.041 4.758 -9.372 1.00 86.94 159 GLY A C 1
ATOM 1277 O O . GLY A 1 159 ? 4.911 5.460 -10.371 1.00 86.94 159 GLY A O 1
ATOM 1278 N N . TYR A 1 160 ? 4.001 4.426 -8.602 1.00 90.69 160 TYR A N 1
ATOM 1279 C CA . TYR A 1 160 ? 2.657 4.971 -8.785 1.00 90.69 160 TYR A CA 1
ATOM 1280 C C . TYR A 1 160 ? 2.485 6.308 -8.059 1.00 90.69 160 TYR A C 1
ATOM 1282 O O . TYR A 1 160 ? 3.197 6.625 -7.104 1.00 90.69 160 TYR A O 1
ATOM 1290 N N . ILE A 1 161 ? 1.480 7.076 -8.489 1.00 92.56 161 ILE A N 1
ATOM 1291 C CA . ILE A 1 161 ? 1.053 8.301 -7.805 1.00 92.56 161 ILE A CA 1
ATOM 1292 C C . ILE A 1 161 ? 0.550 7.940 -6.403 1.00 92.56 161 ILE A C 1
ATOM 1294 O O . ILE A 1 161 ? -0.175 6.963 -6.232 1.00 92.56 161 ILE A O 1
ATOM 1298 N N . ASP A 1 162 ? 0.925 8.741 -5.404 1.00 94.00 162 ASP A N 1
ATOM 1299 C CA . ASP A 1 162 ? 0.498 8.565 -4.015 1.00 94.00 162 ASP A CA 1
ATOM 1300 C C . ASP A 1 162 ? -1.000 8.906 -3.845 1.00 94.00 162 ASP A C 1
ATOM 1302 O O . ASP A 1 162 ? -1.357 10.093 -3.843 1.00 94.00 162 ASP A O 1
ATOM 1306 N N . PRO A 1 163 ? -1.891 7.915 -3.625 1.00 93.69 163 PRO A N 1
ATOM 1307 C CA . PRO A 1 163 ? -3.323 8.165 -3.464 1.00 93.69 163 PRO A CA 1
ATOM 1308 C C . PRO A 1 163 ? -3.647 8.844 -2.127 1.00 93.69 163 PRO A C 1
ATOM 1310 O O . PRO A 1 163 ? -4.738 9.384 -1.942 1.00 93.69 163 PRO A O 1
ATOM 1313 N N . THR A 1 164 ? -2.705 8.833 -1.178 1.00 94.44 164 THR A N 1
ATOM 1314 C CA . THR A 1 164 ? -2.877 9.419 0.155 1.00 94.44 164 THR A CA 1
ATOM 1315 C C . THR A 1 164 ? -2.668 10.932 0.179 1.00 94.44 164 THR A C 1
ATOM 1317 O O . THR A 1 164 ? -3.006 11.582 1.168 1.00 94.44 164 THR A O 1
ATOM 1320 N N . SER A 1 165 ? -2.173 11.502 -0.925 1.00 92.31 165 SER A N 1
ATOM 1321 C CA . SER A 1 165 ? -2.015 12.948 -1.120 1.00 92.31 165 SER A CA 1
ATOM 1322 C C . SER A 1 165 ? -3.347 13.701 -1.267 1.00 92.31 165 SER A C 1
ATOM 1324 O O . SER A 1 165 ? -3.392 14.921 -1.109 1.00 92.31 165 SER A O 1
ATOM 1326 N N . ASN A 1 166 ? -4.446 12.989 -1.535 1.00 94.25 166 ASN A N 1
ATOM 1327 C CA . ASN A 1 166 ? -5.767 13.580 -1.710 1.00 94.25 166 ASN A CA 1
ATOM 1328 C C . ASN A 1 166 ? -6.313 14.198 -0.401 1.00 94.25 166 ASN A C 1
ATOM 1330 O O . ASN A 1 166 ? -6.196 13.635 0.692 1.00 94.25 166 ASN A O 1
ATOM 1334 N N . SER A 1 167 ? -6.970 15.357 -0.519 1.00 93.56 167 SER A N 1
ATOM 1335 C CA . SER A 1 167 ? -7.502 16.136 0.608 1.00 93.56 167 SER A CA 1
ATOM 1336 C C . SER A 1 167 ? -8.459 15.364 1.525 1.00 93.56 167 SER A C 1
ATOM 1338 O O . SER A 1 167 ? -8.485 15.630 2.729 1.00 93.56 167 SER A O 1
ATOM 1340 N N . PHE A 1 168 ? -9.219 14.390 1.011 1.00 93.81 168 PHE A N 1
ATOM 1341 C CA . PHE A 1 168 ? -10.119 13.566 1.825 1.00 93.81 168 PHE A CA 1
ATOM 1342 C C . PHE A 1 168 ? -9.370 12.809 2.922 1.00 93.81 168 PHE A C 1
ATOM 1344 O O . PHE A 1 168 ? -9.824 12.764 4.065 1.00 93.81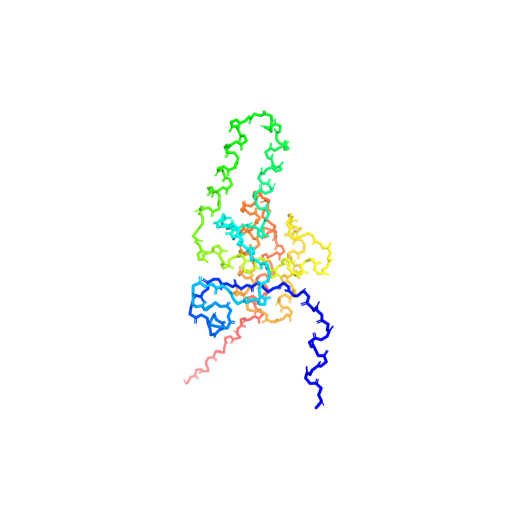 168 PHE A O 1
ATOM 1351 N N . ILE A 1 169 ? -8.182 12.288 2.615 1.00 94.94 169 ILE A N 1
ATOM 1352 C CA . ILE A 1 169 ? -7.363 11.514 3.553 1.00 94.94 169 ILE A CA 1
ATOM 1353 C C . ILE A 1 169 ? -6.903 12.417 4.700 1.00 94.94 169 ILE A C 1
ATOM 1355 O O . ILE A 1 169 ? -6.996 12.038 5.872 1.00 94.94 169 ILE A O 1
ATOM 1359 N N . LYS A 1 170 ? -6.490 13.651 4.377 1.00 94.19 170 LYS A N 1
ATOM 1360 C CA . LYS A 1 170 ? -6.123 14.667 5.372 1.00 94.19 170 LYS A CA 1
ATOM 1361 C C . LYS A 1 170 ? -7.298 14.990 6.297 1.00 94.19 170 LYS A C 1
ATOM 1363 O O . LYS A 1 170 ? -7.134 14.975 7.517 1.00 94.19 170 LYS A O 1
ATOM 1368 N N . PHE A 1 171 ? -8.486 15.242 5.746 1.00 95.44 171 PHE A N 1
ATOM 1369 C CA . PHE A 1 171 ? -9.667 15.558 6.555 1.00 95.44 171 PHE A CA 1
ATOM 1370 C C . PHE A 1 171 ? -10.117 14.390 7.444 1.00 95.44 171 PHE A C 1
ATOM 1372 O O . PHE A 1 171 ? -10.503 14.613 8.595 1.00 95.44 171 PHE A O 1
ATOM 1379 N N . LEU A 1 172 ? -10.020 13.149 6.961 1.00 95.56 172 LEU A N 1
ATOM 1380 C CA . LEU A 1 172 ? -10.345 11.949 7.740 1.00 95.56 172 LEU A CA 1
ATOM 1381 C C . LEU A 1 172 ? -9.377 11.741 8.908 1.00 95.56 172 LEU A C 1
ATOM 1383 O O . LEU A 1 172 ? -9.814 11.465 10.028 1.00 95.56 172 LEU A O 1
ATOM 1387 N N . LEU A 1 173 ? -8.077 11.943 8.685 1.00 94.25 173 LEU A N 1
ATOM 1388 C CA . LEU A 1 173 ? -7.077 11.866 9.747 1.00 94.25 173 LEU A CA 1
ATOM 1389 C C . LEU A 1 173 ? -7.342 12.905 10.850 1.00 94.25 173 LEU A C 1
ATOM 1391 O O . LEU A 1 173 ? -7.324 12.565 12.035 1.00 94.25 173 LEU A O 1
ATOM 1395 N N . GLU A 1 174 ? -7.651 14.150 10.478 1.00 93.81 174 GLU A N 1
ATOM 1396 C CA . GLU A 1 174 ? -8.007 15.203 11.440 1.00 93.81 174 GLU A CA 1
ATOM 1397 C C . GLU A 1 174 ? -9.340 14.928 12.155 1.00 93.81 174 GLU A C 1
ATOM 1399 O O . GLU A 1 174 ? -9.500 15.248 13.335 1.00 93.81 174 GLU A O 1
ATOM 1404 N N . SER A 1 175 ? -10.303 14.298 11.478 1.00 93.06 175 SER A N 1
ATOM 1405 C CA . SER A 1 175 ? -11.545 13.825 12.102 1.00 93.06 175 SER A CA 1
ATOM 1406 C C . SER A 1 175 ? -11.273 12.771 13.180 1.00 93.06 175 SER A C 1
ATOM 1408 O O . SER A 1 175 ? -11.754 12.901 14.307 1.00 93.06 175 SER A O 1
ATOM 1410 N N . CYS A 1 176 ? -10.434 11.776 12.879 1.00 93.19 176 CYS A N 1
ATOM 1411 C CA . CYS A 1 176 ? -10.041 10.739 13.833 1.00 93.19 176 CYS A CA 1
ATOM 1412 C C . CYS A 1 176 ? -9.315 11.319 15.057 1.00 93.19 176 CYS A C 1
ATOM 1414 O O . CYS A 1 176 ? -9.657 10.990 16.193 1.00 93.19 176 CYS A O 1
ATOM 1416 N N . LYS A 1 177 ? -8.361 12.239 14.850 1.00 92.38 177 LYS A N 1
ATOM 1417 C CA . LYS A 1 177 ? -7.654 12.920 15.951 1.00 92.38 177 LYS A CA 1
ATOM 1418 C C . LYS A 1 177 ? -8.616 13.641 16.895 1.00 92.38 177 LYS A C 1
ATOM 1420 O O . LYS A 1 177 ? -8.481 13.505 18.107 1.00 92.38 177 LYS A O 1
ATOM 1425 N N . ARG A 1 178 ? -9.602 14.367 16.354 1.00 90.19 178 ARG A N 1
ATOM 1426 C CA . ARG A 1 178 ? -10.607 15.084 17.158 1.00 90.19 178 ARG A CA 1
ATOM 1427 C C . ARG A 1 178 ? -11.515 14.139 17.936 1.00 90.19 178 ARG A C 1
ATOM 1429 O O . ARG A 1 178 ? -11.759 14.386 19.109 1.00 90.19 178 ARG A O 1
ATOM 1436 N N . ARG A 1 179 ? -11.978 13.053 17.309 1.00 86.44 179 ARG A N 1
ATOM 1437 C CA . ARG A 1 179 ? -12.835 12.046 17.960 1.00 86.44 179 ARG A CA 1
ATOM 1438 C C . ARG A 1 179 ? -12.127 11.317 19.104 1.00 86.44 179 ARG A C 1
ATOM 1440 O O . ARG A 1 179 ? -12.764 10.994 20.099 1.00 86.44 179 ARG A O 1
ATOM 1447 N N . ASN A 1 180 ? -10.820 11.089 18.980 1.00 83.50 180 ASN A N 1
ATOM 1448 C CA . ASN A 1 180 ? -10.031 10.376 19.989 1.00 83.50 180 ASN A CA 1
ATOM 1449 C C . ASN A 1 180 ? -9.369 11.310 21.019 1.00 83.50 180 ASN A C 1
ATOM 1451 O O . ASN A 1 180 ? -8.790 10.833 21.998 1.00 83.50 180 ASN A O 1
ATOM 1455 N N . GLY A 1 181 ? -9.435 12.627 20.815 1.00 77.12 181 GLY A N 1
ATOM 1456 C CA . GLY A 1 181 ? -8.984 13.615 21.787 1.00 77.12 181 GLY A CA 1
ATOM 1457 C C . GLY A 1 181 ? -9.896 13.608 23.011 1.00 77.12 181 GLY A C 1
ATOM 1458 O O . GLY A 1 181 ? -11.085 13.897 22.909 1.00 77.12 181 GLY A O 1
ATOM 1459 N N . LYS A 1 182 ? -9.350 13.283 24.187 1.00 60.53 182 LYS A N 1
ATOM 1460 C CA . LYS A 1 182 ? -10.090 13.415 25.449 1.00 60.53 182 LYS A CA 1
ATOM 1461 C C . LYS A 1 182 ? -10.449 14.892 25.685 1.00 60.53 182 LYS A C 1
ATOM 1463 O O . LYS A 1 182 ? -9.591 15.747 25.455 1.00 60.53 182 LYS A O 1
ATOM 1468 N N . PRO A 1 183 ? -11.644 15.211 26.215 1.00 59.44 183 PRO A N 1
ATOM 1469 C CA . PRO A 1 183 ? -11.915 16.545 26.735 1.00 59.44 183 PRO A CA 1
ATOM 1470 C C . PRO A 1 183 ? -10.881 16.886 27.813 1.00 59.44 183 PRO A C 1
ATOM 1472 O O . PRO A 1 183 ? -10.669 16.105 28.744 1.00 59.44 183 PRO A O 1
ATOM 1475 N N . VAL A 1 184 ? -10.227 18.042 27.701 1.00 59.47 184 VAL A N 1
ATOM 1476 C CA . VAL A 1 184 ? -9.363 18.551 28.772 1.00 59.47 184 VAL A CA 1
ATOM 1477 C C . VAL A 1 184 ? -10.262 18.906 29.954 1.00 59.47 184 VAL A C 1
ATOM 1479 O O . VAL A 1 184 ? -10.952 19.925 29.940 1.00 59.47 184 VAL A O 1
ATOM 1482 N N . VAL A 1 185 ? -10.274 18.057 30.982 1.00 62.25 185 VAL A N 1
ATOM 1483 C CA . VAL A 1 185 ? -10.933 18.369 32.253 1.00 62.25 185 VAL A CA 1
ATOM 1484 C C . VAL A 1 185 ? -10.092 19.439 32.944 1.00 62.25 185 VAL A C 1
ATOM 1486 O O . VAL A 1 185 ? -9.017 19.154 33.472 1.00 62.25 185 VAL A O 1
ATOM 1489 N N . LYS A 1 186 ? -10.557 20.692 32.917 1.00 64.94 186 LYS A N 1
ATOM 1490 C CA . LYS A 1 186 ? -9.952 21.764 33.715 1.00 64.94 186 LYS A CA 1
ATOM 1491 C C . LYS A 1 186 ? -10.089 21.384 35.194 1.00 64.94 186 LYS A C 1
ATOM 1493 O O . LYS A 1 186 ? -11.204 21.162 35.666 1.00 64.94 186 LYS A O 1
ATOM 1498 N N . LYS A 1 187 ? -8.970 21.291 35.922 1.00 54.22 187 LYS A N 1
ATOM 1499 C CA . LYS A 1 187 ? -9.002 21.160 37.387 1.00 54.22 187 LYS A CA 1
ATOM 1500 C C . LYS A 1 187 ? -9.711 22.394 37.949 1.00 54.22 187 LYS A C 1
ATOM 1502 O O . LYS A 1 187 ? -9.402 23.510 37.532 1.00 54.22 187 LYS A O 1
ATOM 1507 N N . ARG A 1 188 ? -10.680 22.195 38.847 1.00 54.25 188 ARG A N 1
ATOM 1508 C CA . ARG A 1 188 ? -11.297 23.315 39.568 1.00 54.25 188 ARG A CA 1
ATOM 1509 C C . ARG A 1 188 ? -10.208 23.992 40.414 1.00 54.25 188 ARG A C 1
ATOM 1511 O O . ARG A 1 188 ? -9.419 23.256 41.010 1.00 54.25 188 ARG A O 1
ATOM 1518 N N . PRO A 1 189 ? -10.120 25.333 40.423 1.00 72.19 189 PRO A N 1
ATOM 1519 C CA . PRO A 1 189 ? -9.206 26.029 41.318 1.00 72.19 189 PRO A CA 1
ATOM 1520 C C . PRO A 1 189 ? -9.573 25.672 42.761 1.00 72.19 189 PRO A C 1
ATOM 1522 O O . PRO A 1 189 ? -10.755 25.664 43.112 1.00 72.19 189 PRO A O 1
ATOM 1525 N N . SER A 1 190 ? -8.557 25.271 43.521 1.00 71.75 190 SER A N 1
ATOM 1526 C CA . SER A 1 190 ? -8.608 24.992 44.959 1.00 71.75 190 SER A CA 1
ATOM 1527 C C . SER A 1 190 ? -8.693 26.271 45.772 1.00 71.75 190 SER A C 1
ATOM 1529 O O . SER A 1 190 ? -8.013 27.236 45.358 1.00 71.75 190 SER A O 1
#

Sequence (190 aa):
MTINKIIKDKAKCMLVIPEWKSAPYWPLLYKDGGFRDFIKEVIYLPRDNIIVKGTGLKLRQNVENVVESSGVGENNVLRSLAGKMALYIVDSKSENTSKKYFAGFNRWKLFINEHGFSDLPAEPVHVALYLTFLIDKHSSPSVLQSAIYSIKWAHELNGYIDPTSNSFIKFLLESCKRRNGKPVVKKRPS

Secondary structure (DSSP, 8-state):
--STTGGGS-----------TTSTTHHHHEETTEE-TT--------TTTSS-TTGGGTHHHHHHHHHHHTTGGG-HHHHHHHHHHHHHHHHTS-HHHHHHHHHHHHHHHHHHHHTT--SSSPPHHHHHHHHHHHHHTT--HHHHHHHHHHHHHHHHHTT---GGGSHHHHHHHHHHHHHHSPP--PPPP-

pLDDT: mean 78.33, std 16.7, range [33.69, 97.5]

Radius of gyration: 24.6 Å; chains: 1; bounding box: 38×76×72 Å

Organism: Mytilus galloprovincialis (NCBI:txid29158)

Foldseek 3Di:
DPVVPVVVDPPPDDDDDDPDCPPPCNCVQDDDHGGDPVCPDDDDDPPPPPVPLCPVLCQLVLLQVVCVVVVNVVDPVVSVVSNVVLVVLSVVDDPVVSVLLQVLLVVLCVVQVVVVDDSPPDALVSLLVVLVVCVVVLHALVSLVSNLVSSQSSCVSSVHDRSCPDVSNVVSSVVRNVVPDDPPDDDDDD